Protein AF-A0A9P3KG41-F1 (afdb_monomer)

Radius of gyration: 23.64 Å; Cα contacts (8 Å, |Δi|>4): 240; chains: 1; bounding box: 51×39×70 Å

pLDDT: mean 88.74, std 16.27, range [30.47, 98.81]

Foldseek 3Di:
DDDDDPDPDDPDDPQQDDFPPADDDPDADPPDDDDPCVVCPPVCCRLPPDPVPDDPSHFNLAHLDHSVLLVLLLVLLLLLQLLLQQLQLQLVLCPDPVNVLNLSNLVSNVSSVVSNVVSVVSCVVCVNNSHDHDHDDHDHYDNDQADPQQGRQLSVLVVVLVSLVVSLVSLVVSLVVCVVSVVVVVNVCSVVPPNVVSVVVNVVSVVSNVQSVVLTDDPSSNVSSVVSNVVSVVVVD

Structure (mmCIF, N/CA/C/O backbone):
data_AF-A0A9P3KG41-F1
#
_entry.id   AF-A0A9P3KG41-F1
#
loop_
_atom_site.group_PDB
_atom_site.id
_atom_site.type_symbol
_atom_site.label_atom_id
_atom_site.label_alt_id
_atom_site.label_comp_id
_atom_site.label_asym_id
_atom_site.label_entity_id
_atom_site.label_seq_id
_atom_site.pdbx_PDB_ins_code
_atom_site.Cartn_x
_atom_site.Cartn_y
_atom_site.Cartn_z
_atom_site.occupancy
_atom_site.B_iso_or_equiv
_atom_site.auth_seq_id
_atom_site.auth_comp_id
_atom_site.auth_asym_id
_atom_site.auth_atom_id
_atom_site.pdbx_PDB_model_num
ATOM 1 N N . MET A 1 1 ? -26.340 -2.528 -23.470 1.00 41.41 1 MET A N 1
ATOM 2 C CA . MET A 1 1 ? -25.435 -2.336 -22.318 1.00 41.41 1 MET A CA 1
ATOM 3 C C . MET A 1 1 ? -26.251 -2.561 -21.058 1.00 41.41 1 MET A C 1
ATOM 5 O O . MET A 1 1 ? -27.167 -1.790 -20.812 1.00 41.41 1 MET A O 1
ATOM 9 N N . ALA A 1 2 ? -26.020 -3.662 -20.343 1.00 38.31 2 ALA A N 1
ATOM 10 C 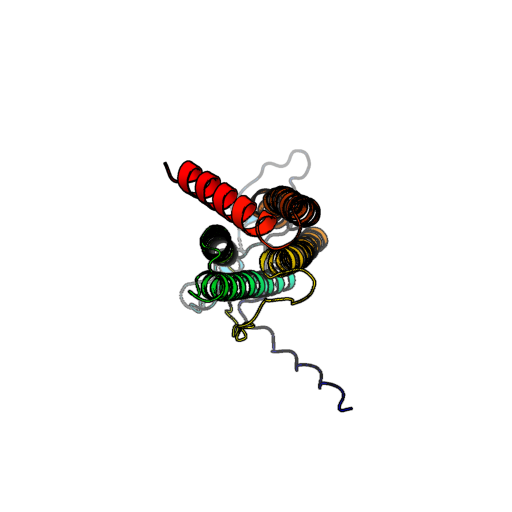CA . ALA A 1 2 ? -26.713 -3.934 -19.087 1.00 38.31 2 ALA A CA 1
ATOM 11 C C . ALA A 1 2 ? -26.097 -3.058 -17.988 1.00 38.31 2 ALA A C 1
ATOM 13 O O . ALA A 1 2 ? -24.891 -3.110 -17.762 1.00 38.31 2 ALA A O 1
ATOM 14 N N . THR A 1 3 ? -26.910 -2.230 -17.339 1.00 35.66 3 THR A N 1
ATOM 15 C CA . THR A 1 3 ? -26.512 -1.497 -16.134 1.00 35.66 3 THR A CA 1
ATOM 16 C C . THR A 1 3 ? -26.147 -2.505 -15.039 1.00 35.66 3 THR A C 1
ATOM 18 O O . THR A 1 3 ? -26.944 -3.419 -14.799 1.00 35.66 3 THR A O 1
ATOM 21 N N . PRO A 1 4 ? -24.987 -2.382 -14.368 1.00 38.44 4 PRO A N 1
ATOM 22 C CA . PRO A 1 4 ? -24.665 -3.266 -13.260 1.00 38.44 4 PRO A CA 1
ATOM 23 C C . PRO A 1 4 ? -25.722 -3.091 -12.169 1.00 38.44 4 PRO A C 1
ATOM 25 O O . PRO A 1 4 ? -26.055 -1.970 -11.784 1.00 38.44 4 PRO A O 1
ATOM 28 N N . SER A 1 5 ? -26.286 -4.208 -11.706 1.00 33.22 5 SER A N 1
ATOM 29 C CA . SER A 1 5 ? -27.208 -4.195 -10.571 1.00 33.22 5 SER A CA 1
ATOM 30 C C . SER A 1 5 ? -26.489 -3.612 -9.351 1.00 33.22 5 SER A C 1
ATOM 32 O O . SER A 1 5 ? -25.349 -4.011 -9.093 1.00 33.22 5 SER A O 1
ATOM 34 N N . PRO A 1 6 ? -27.111 -2.699 -8.586 1.00 39.47 6 PRO A N 1
ATOM 35 C CA . PRO A 1 6 ? -26.521 -2.224 -7.345 1.00 39.47 6 PRO A CA 1
ATOM 36 C C . PRO A 1 6 ? -26.293 -3.424 -6.421 1.00 39.47 6 PRO A C 1
ATOM 38 O O . PRO A 1 6 ? -27.200 -4.230 -6.193 1.00 39.47 6 PRO A O 1
ATOM 41 N N . LEU A 1 7 ? -25.058 -3.567 -5.931 1.00 38.66 7 LEU A N 1
ATOM 42 C CA . LEU A 1 7 ? -24.709 -4.564 -4.922 1.00 38.66 7 LEU A CA 1
ATOM 43 C C . LEU A 1 7 ? -25.671 -4.390 -3.742 1.00 38.66 7 LEU A C 1
ATOM 45 O O . LEU A 1 7 ? -25.713 -3.326 -3.125 1.00 38.66 7 LEU A O 1
ATOM 49 N N . LYS A 1 8 ? -26.475 -5.422 -3.459 1.00 34.38 8 LYS A N 1
ATOM 50 C CA . LYS A 1 8 ? -27.378 -5.437 -2.303 1.00 34.38 8 LYS A CA 1
ATOM 51 C C . LYS A 1 8 ? -26.554 -5.160 -1.045 1.00 34.38 8 LYS A C 1
ATOM 53 O O . LYS A 1 8 ? -25.526 -5.803 -0.833 1.00 34.38 8 LYS A O 1
ATOM 58 N N . SER A 1 9 ? -26.994 -4.210 -0.223 1.00 38.00 9 SER A N 1
ATOM 59 C CA . SER A 1 9 ? -26.374 -3.937 1.072 1.00 38.00 9 SER A CA 1
ATOM 60 C C . SER A 1 9 ? -26.444 -5.194 1.937 1.00 38.00 9 SER A C 1
ATOM 62 O O . SER A 1 9 ? -27.534 -5.712 2.188 1.00 38.00 9 SER A O 1
ATOM 64 N N . VAL A 1 10 ? -25.291 -5.690 2.377 1.00 42.22 10 VAL A N 1
ATOM 65 C CA . VAL A 1 10 ? -25.216 -6.737 3.400 1.00 42.22 10 VAL A CA 1
ATOM 66 C C . VAL A 1 10 ? -25.742 -6.131 4.710 1.00 42.22 10 VAL A C 1
ATOM 68 O O . VAL A 1 10 ? -25.349 -5.005 5.025 1.00 42.22 10 VAL A O 1
ATOM 71 N N . PRO A 1 11 ? -26.666 -6.793 5.433 1.00 43.53 11 PRO A N 1
ATOM 72 C CA . PRO A 1 11 ? -27.116 -6.304 6.732 1.00 43.53 11 PRO A CA 1
ATOM 73 C C . PRO A 1 11 ? -25.923 -6.182 7.683 1.00 43.53 11 PRO A C 1
ATOM 75 O O . PRO A 1 11 ? -25.077 -7.074 7.707 1.00 43.53 11 PRO A O 1
ATOM 78 N N . ALA A 1 12 ? -25.875 -5.083 8.440 1.00 52.84 12 ALA A N 1
ATOM 79 C CA . ALA A 1 12 ? -24.813 -4.826 9.405 1.00 52.84 12 ALA A CA 1
ATOM 80 C C . ALA A 1 12 ? -24.686 -6.011 10.367 1.00 52.84 12 ALA A C 1
ATOM 82 O O . ALA A 1 12 ? -25.677 -6.449 10.967 1.00 52.84 12 ALA A O 1
ATOM 83 N N . HIS A 1 13 ? -23.485 -6.566 10.484 1.00 57.38 1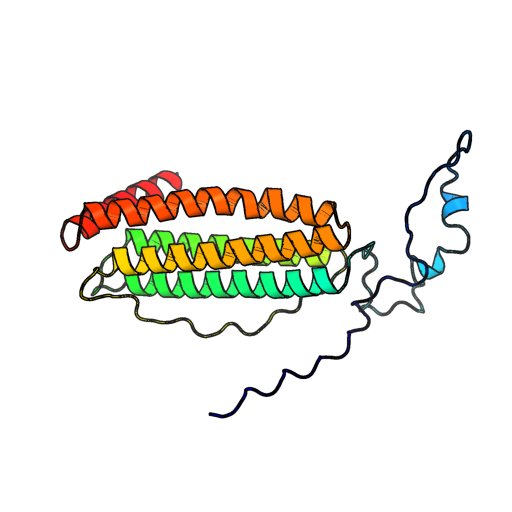3 HIS A N 1
ATOM 84 C CA . HIS A 1 13 ? -23.237 -7.622 11.448 1.00 57.38 13 HIS A CA 1
ATOM 85 C C . HIS A 1 13 ? -23.249 -7.049 12.871 1.00 57.38 13 HIS A C 1
ATOM 87 O O . HIS A 1 13 ? -22.877 -5.903 13.096 1.00 57.38 13 HIS A O 1
ATOM 93 N N . SER A 1 14 ? -23.639 -7.851 13.867 1.00 55.03 14 SER A N 1
ATOM 94 C CA . SER A 1 14 ? -23.769 -7.383 15.259 1.00 55.03 14 SER A CA 1
ATOM 95 C C . SER A 1 14 ? -22.459 -6.898 15.897 1.00 55.03 14 SER A C 1
ATOM 97 O O . SER A 1 14 ? -22.493 -6.314 16.972 1.00 55.03 14 SER A O 1
ATOM 99 N N . TRP A 1 15 ? -21.309 -7.160 15.270 1.00 60.31 15 TRP A N 1
ATOM 100 C CA . TRP A 1 15 ? -20.003 -6.667 15.709 1.00 60.31 15 TRP A CA 1
ATOM 101 C C . TRP A 1 15 ? -19.686 -5.248 15.218 1.00 60.31 15 TRP A C 1
ATOM 103 O O . TRP A 1 15 ? -18.731 -4.655 15.706 1.00 60.31 15 TRP A O 1
ATOM 113 N N . GLU A 1 16 ? -20.473 -4.698 14.287 1.00 61.25 16 GLU A N 1
ATOM 114 C CA . GLU A 1 16 ? -20.268 -3.374 13.678 1.00 61.25 16 GLU A CA 1
ATOM 115 C C . GLU A 1 16 ? -20.730 -2.212 14.580 1.00 61.25 16 GLU A C 1
ATOM 117 O O . GLU A 1 16 ? -20.467 -1.050 14.280 1.00 61.25 16 GLU A O 1
ATOM 122 N N . THR A 1 17 ? -21.428 -2.487 15.683 1.00 66.62 17 THR A N 1
ATOM 123 C CA . THR A 1 17 ? -22.005 -1.456 16.558 1.00 66.62 17 THR A CA 1
ATOM 124 C C . THR A 1 17 ? -21.212 -1.290 17.850 1.00 66.62 17 THR A C 1
ATOM 126 O O . THR A 1 17 ? -20.787 -2.276 18.451 1.00 66.62 17 THR A O 1
ATOM 129 N N . GLU A 1 18 ? -21.062 -0.043 18.304 1.00 67.88 18 GLU A N 1
ATOM 130 C CA . GLU A 1 18 ? -20.569 0.254 19.654 1.00 67.88 18 GLU A CA 1
ATOM 131 C C . GLU A 1 18 ? -21.452 -0.426 20.719 1.00 67.88 18 GLU A C 1
ATOM 133 O O . GLU A 1 18 ? -22.661 -0.589 20.504 1.00 67.88 18 GLU A O 1
ATOM 138 N N . PRO A 1 19 ? -20.880 -0.822 21.869 1.00 64.88 19 PRO A N 1
ATOM 139 C CA . PRO A 1 19 ? -21.664 -1.357 22.974 1.00 64.88 19 PRO A CA 1
ATOM 140 C C . PRO A 1 19 ? -22.687 -0.330 23.479 1.00 64.88 19 PRO A C 1
ATOM 142 O O . PRO A 1 19 ? -22.451 0.882 23.470 1.00 64.88 19 PRO A O 1
ATOM 145 N N . GLU A 1 20 ? -23.838 -0.813 23.958 1.00 60.34 20 GLU A N 1
ATOM 146 C CA . GLU A 1 20 ? -24.825 0.058 24.598 1.00 60.34 20 GLU A CA 1
ATOM 147 C C . GLU A 1 20 ? -24.180 0.822 25.767 1.00 60.34 20 GLU A C 1
ATOM 149 O O . GLU A 1 20 ? -23.459 0.254 26.580 1.00 60.34 20 GLU A O 1
ATOM 154 N N . GLY A 1 21 ? -24.435 2.128 25.878 1.00 59.66 21 GLY A N 1
ATOM 155 C CA . GLY A 1 21 ? -23.858 2.947 26.950 1.00 59.66 21 GLY A CA 1
ATOM 156 C C . GLY A 1 21 ? -22.377 3.303 26.775 1.00 59.66 21 GLY A C 1
ATOM 157 O O . GLY A 1 21 ? -21.747 3.649 27.778 1.00 59.66 21 GLY A O 1
ATOM 158 N N . ALA A 1 22 ? -21.851 3.236 25.545 1.00 67.38 22 ALA A N 1
ATOM 159 C CA . ALA A 1 22 ? -20.515 3.702 25.179 1.00 67.38 22 ALA A CA 1
ATOM 160 C C . ALA A 1 22 ? -20.175 5.064 25.813 1.00 67.38 22 ALA A C 1
ATOM 162 O O . ALA A 1 22 ? -21.011 5.966 25.918 1.00 67.38 22 ALA A O 1
ATOM 163 N N . LEU A 1 23 ? -18.935 5.189 26.285 1.00 72.88 23 LEU A N 1
ATOM 164 C CA . LEU A 1 23 ? -18.453 6.413 26.912 1.00 72.88 23 LEU A CA 1
ATOM 165 C C . LEU A 1 23 ? -18.160 7.462 25.838 1.00 72.88 23 LEU A C 1
ATOM 167 O O . LEU A 1 23 ? -17.282 7.272 24.998 1.00 72.88 23 LEU A O 1
ATOM 171 N N . GLU A 1 24 ? -18.839 8.601 25.928 1.00 69.00 24 GLU A N 1
ATOM 172 C CA . GLU A 1 24 ? -18.568 9.776 25.104 1.00 69.00 24 GLU A CA 1
ATOM 173 C C . GLU A 1 24 ? -18.229 10.965 26.003 1.00 69.00 24 GLU A C 1
ATOM 175 O O . GLU A 1 24 ? -18.974 11.275 26.931 1.00 69.00 24 GLU A O 1
ATOM 180 N N . GLY A 1 25 ? -17.086 11.607 25.734 1.00 69.94 25 GLY A N 1
ATOM 181 C CA . GLY A 1 25 ? -16.757 12.942 26.244 1.00 69.94 25 GLY A CA 1
ATOM 182 C C . GLY A 1 25 ? -16.927 13.130 27.753 1.00 69.94 25 GLY A C 1
ATOM 183 O O . GLY A 1 25 ? -17.683 14.002 28.169 1.00 69.94 25 GLY A O 1
ATOM 184 N N . ILE A 1 26 ? -16.233 12.341 28.584 1.00 77.31 26 ILE A N 1
ATOM 185 C CA . ILE A 1 26 ? -16.181 12.620 30.028 1.00 77.31 26 ILE A CA 1
ATOM 186 C C . ILE A 1 26 ? -15.426 13.940 30.226 1.00 77.31 26 ILE A C 1
ATOM 188 O O . ILE A 1 26 ? -14.205 13.985 30.089 1.00 77.31 26 ILE A O 1
ATOM 192 N N . VAL A 1 27 ? -16.163 15.001 30.548 1.00 78.56 27 VAL A N 1
ATOM 193 C CA . VAL A 1 27 ? -15.623 16.326 30.865 1.00 78.56 27 VAL A CA 1
ATOM 194 C C . VAL A 1 27 ? -15.720 16.546 32.370 1.00 78.56 27 VAL A C 1
ATOM 196 O O . VAL A 1 27 ? -16.730 16.212 32.990 1.00 78.56 27 VAL A O 1
ATOM 199 N N . LEU A 1 28 ? -14.656 17.086 32.961 1.00 81.94 28 LEU A N 1
ATOM 200 C CA . LEU A 1 28 ? -14.674 17.553 34.342 1.00 81.94 28 LEU A CA 1
ATOM 201 C C . LEU A 1 28 ? -15.212 18.979 34.374 1.00 81.94 28 LEU A C 1
ATOM 203 O O . LEU A 1 28 ? -14.707 19.839 33.658 1.00 81.94 28 LEU A O 1
ATOM 207 N N . GLU A 1 29 ? -16.237 19.208 35.189 1.00 81.44 29 GLU A N 1
ATOM 208 C CA . GLU A 1 29 ? -16.701 20.558 35.507 1.00 81.44 29 GLU A CA 1
ATOM 209 C C . GLU A 1 29 ? -15.667 21.279 36.386 1.00 81.44 29 GLU A C 1
ATOM 211 O O . GLU A 1 29 ? -14.865 20.633 37.071 1.00 81.44 29 GLU A O 1
ATOM 216 N N . ASP A 1 30 ? -15.689 22.613 36.372 1.00 77.44 30 ASP A N 1
ATOM 217 C CA . ASP A 1 30 ? -14.794 23.430 37.194 1.00 77.44 30 ASP A CA 1
ATOM 218 C C . ASP A 1 30 ? -14.909 23.032 38.680 1.00 77.44 30 ASP A C 1
ATOM 220 O O . ASP A 1 30 ? -16.002 22.802 39.199 1.00 77.44 30 ASP A O 1
ATOM 224 N N . ASP A 1 31 ? -13.760 22.902 39.350 1.00 85.19 31 ASP A N 1
ATOM 225 C CA . ASP A 1 31 ? -13.606 22.451 40.745 1.00 85.19 31 ASP A CA 1
ATOM 226 C C . ASP A 1 31 ? -14.053 21.001 41.060 1.00 85.19 31 ASP A C 1
ATOM 228 O O . ASP A 1 31 ? -13.962 20.556 42.211 1.00 85.19 31 ASP A O 1
ATOM 232 N N . ALA A 1 32 ? -14.481 20.211 40.067 1.00 85.81 32 ALA A N 1
ATOM 233 C CA . ALA A 1 32 ? -14.839 18.808 40.268 1.00 85.81 32 ALA A CA 1
ATOM 234 C C . ALA A 1 32 ? -13.604 17.884 40.335 1.00 85.81 32 ALA A C 1
ATOM 236 O O . ALA A 1 32 ? -12.682 17.964 39.524 1.00 85.81 32 ALA A O 1
ATOM 237 N N . ILE A 1 33 ? -13.614 16.925 41.269 1.00 87.12 33 ILE A N 1
ATOM 238 C CA . ILE A 1 33 ? -12.615 15.845 41.338 1.00 87.12 33 ILE A CA 1
ATOM 239 C C . ILE A 1 33 ? -13.140 14.630 40.567 1.00 87.12 33 ILE A C 1
ATOM 241 O O . ILE A 1 33 ? -14.257 14.166 40.813 1.00 87.12 33 ILE A O 1
ATOM 245 N N . PHE A 1 34 ? -12.324 14.080 39.664 1.00 89.81 34 PHE A N 1
ATOM 246 C CA . PHE A 1 34 ? -12.667 12.860 38.936 1.00 89.81 34 PHE A CA 1
ATOM 247 C C . PHE A 1 34 ? -12.719 11.648 39.875 1.00 89.81 34 PHE A C 1
ATOM 249 O O . PHE A 1 34 ? -11.690 11.201 40.381 1.00 89.81 34 PHE A O 1
ATOM 256 N N . ASP A 1 35 ? -13.912 11.085 40.069 1.00 88.88 35 ASP A N 1
ATOM 257 C CA . ASP A 1 35 ? -14.097 9.788 40.723 1.00 88.88 35 ASP A CA 1
ATOM 258 C C . ASP A 1 35 ? -14.285 8.700 39.646 1.00 88.88 35 ASP A C 1
ATOM 260 O O . ASP A 1 35 ? -15.363 8.613 39.040 1.00 88.88 35 ASP A O 1
ATOM 264 N N . PRO A 1 36 ? -13.266 7.854 39.402 1.00 87.75 36 PRO A N 1
ATOM 265 C CA . PRO A 1 36 ? -13.301 6.870 38.326 1.00 87.75 36 PRO A CA 1
ATOM 266 C C . PRO A 1 36 ? -14.366 5.793 38.550 1.00 87.75 36 PRO A C 1
ATOM 268 O O . PRO A 1 36 ? -14.960 5.312 37.587 1.00 87.75 36 PRO A O 1
ATOM 271 N N . VAL A 1 37 ? -14.650 5.424 39.803 1.00 87.75 37 VAL A N 1
ATOM 272 C CA . VAL A 1 37 ? -15.650 4.394 40.115 1.00 87.75 37 VAL A CA 1
ATOM 273 C C . VAL A 1 37 ? -17.042 4.964 39.911 1.00 87.75 37 VAL A C 1
ATOM 275 O O . VAL A 1 37 ? -17.888 4.319 39.293 1.00 87.75 37 VAL A O 1
ATOM 278 N N . LYS A 1 38 ? -17.289 6.192 40.375 1.00 86.31 38 LYS A N 1
ATOM 279 C CA . LYS A 1 38 ? -18.571 6.873 40.169 1.00 86.31 38 LYS A CA 1
ATOM 280 C C . LYS A 1 38 ? -18.855 7.127 38.687 1.00 86.31 38 LYS A C 1
ATOM 282 O O . LYS A 1 38 ? -20.006 6.986 38.284 1.00 86.31 38 LYS A O 1
ATOM 287 N N . ALA A 1 39 ? -17.832 7.425 37.881 1.00 83.19 39 ALA A N 1
ATOM 288 C CA . ALA A 1 39 ? -17.974 7.663 36.442 1.00 83.19 39 ALA A CA 1
ATOM 289 C C . ALA A 1 39 ? -18.546 6.453 35.674 1.00 83.19 39 ALA A C 1
ATOM 291 O O . ALA A 1 39 ? -19.275 6.625 34.693 1.00 83.19 39 ALA A O 1
ATOM 292 N N . VAL A 1 40 ? -18.258 5.233 36.143 1.00 85.12 40 VAL A N 1
ATOM 293 C CA . VAL A 1 40 ? -18.686 3.979 35.494 1.00 85.12 40 VAL A CA 1
ATOM 294 C C . VAL A 1 40 ? -19.738 3.197 36.287 1.00 85.12 40 VAL A C 1
ATOM 296 O O . VAL A 1 40 ? -20.280 2.204 35.792 1.00 85.12 40 VAL A O 1
ATOM 299 N N . LYS A 1 41 ? -20.069 3.626 37.513 1.00 85.62 41 LYS A N 1
ATOM 300 C CA . LYS A 1 41 ? -21.034 2.943 38.385 1.00 85.62 41 LYS A CA 1
ATOM 301 C C . LYS A 1 41 ? -22.398 2.828 37.698 1.00 85.62 41 LYS A C 1
ATOM 303 O O . LYS A 1 41 ? -22.958 3.814 37.233 1.00 85.62 41 LYS A O 1
ATOM 308 N N . GLY A 1 42 ? -22.935 1.609 37.632 1.00 82.50 42 GLY A N 1
ATOM 309 C CA . GLY A 1 42 ? -24.204 1.314 36.952 1.00 82.50 42 GLY A CA 1
ATOM 310 C C . GLY A 1 42 ? -24.119 1.222 35.421 1.00 82.50 42 GLY A C 1
ATOM 311 O O . GLY A 1 42 ? -25.119 0.900 34.787 1.00 82.50 42 GLY A O 1
ATOM 312 N N . LYS A 1 43 ? -22.943 1.464 34.821 1.00 83.00 43 LYS A N 1
ATOM 313 C CA . LYS A 1 43 ? -22.682 1.282 33.381 1.00 83.00 43 LYS A CA 1
ATOM 314 C C . LYS A 1 43 ? -21.791 0.075 33.077 1.00 83.00 43 LYS A C 1
ATOM 316 O O . LYS A 1 43 ? -21.720 -0.329 31.923 1.00 83.00 43 LYS A O 1
ATOM 321 N N . VAL A 1 44 ? -21.140 -0.509 34.090 1.00 84.38 44 VAL A N 1
ATOM 322 C CA . VAL A 1 44 ? -20.168 -1.608 33.930 1.00 84.38 44 VAL A CA 1
ATOM 323 C C . VAL A 1 44 ? -20.717 -2.755 33.085 1.00 84.38 44 VAL A C 1
ATOM 325 O O . VAL A 1 44 ? -20.064 -3.133 32.129 1.00 84.38 44 VAL A O 1
ATOM 328 N N . GLU A 1 45 ? -21.922 -3.255 33.366 1.00 81.38 45 GLU A N 1
ATOM 329 C CA . GLU A 1 45 ? -22.508 -4.385 32.620 1.00 81.38 45 GLU A CA 1
ATOM 330 C C . GLU A 1 45 ? -22.807 -4.061 31.150 1.00 81.38 45 GLU A C 1
ATOM 332 O O . GLU A 1 45 ? -22.851 -4.960 30.315 1.00 81.38 45 GLU A O 1
ATOM 337 N N . LYS A 1 46 ? -23.004 -2.777 30.827 1.00 78.50 46 LYS A N 1
ATOM 338 C CA . LYS A 1 46 ? -23.235 -2.318 29.454 1.00 78.50 46 LYS A CA 1
ATOM 339 C C . LYS A 1 46 ? -21.922 -2.123 28.689 1.00 78.50 46 LYS A C 1
ATOM 341 O O . LYS A 1 46 ? -21.831 -2.474 27.520 1.00 78.50 46 LYS A O 1
ATOM 346 N N . LEU A 1 47 ? -20.896 -1.617 29.378 1.00 79.81 47 LEU A N 1
ATOM 347 C CA . LEU A 1 47 ? -19.548 -1.409 28.837 1.00 79.81 47 LEU A CA 1
ATOM 348 C C . LEU A 1 47 ? -18.757 -2.717 28.708 1.00 79.81 47 LEU A C 1
ATOM 350 O O . LEU A 1 47 ? -17.971 -2.885 27.782 1.00 79.81 47 LEU A O 1
ATOM 354 N N . VAL A 1 48 ? -18.958 -3.636 29.649 1.00 84.25 48 VAL A N 1
ATOM 355 C CA . VAL A 1 48 ? -18.293 -4.934 29.734 1.00 84.25 48 VAL A CA 1
ATOM 356 C C . VAL A 1 48 ? -19.372 -5.990 29.991 1.00 84.25 48 VAL A C 1
ATOM 358 O O . VAL A 1 48 ? -19.724 -6.244 31.147 1.00 84.25 48 VAL A O 1
ATOM 361 N N . PRO A 1 49 ? -19.929 -6.594 28.924 1.00 74.12 49 PRO A N 1
ATOM 362 C CA . PRO A 1 49 ? -20.952 -7.625 29.053 1.00 74.12 49 PRO A CA 1
ATOM 363 C C . PRO A 1 49 ? -20.490 -8.792 29.935 1.00 74.12 49 PRO A C 1
ATOM 365 O O . PRO A 1 49 ? -19.340 -9.229 29.850 1.00 74.12 49 PRO A O 1
ATOM 368 N N . SER A 1 50 ? -21.394 -9.321 30.767 1.00 72.56 50 SER A N 1
ATOM 369 C CA . SER A 1 50 ? -21.107 -10.465 31.641 1.00 72.56 50 SER A CA 1
ATOM 370 C C . SER A 1 50 ? -20.834 -11.745 30.841 1.00 72.56 50 SER A C 1
ATOM 372 O O . SER A 1 50 ? -21.297 -11.900 29.710 1.00 72.56 50 SER A O 1
ATOM 374 N N . ALA A 1 51 ? -20.118 -12.700 31.444 1.00 69.56 51 ALA A N 1
ATOM 375 C CA . ALA A 1 51 ? -19.753 -13.964 30.794 1.00 69.56 51 ALA A CA 1
ATOM 376 C C . ALA A 1 51 ? -20.964 -14.771 30.279 1.00 69.56 51 ALA A C 1
ATOM 378 O O . ALA A 1 51 ? -20.852 -15.464 29.274 1.00 69.56 51 ALA A O 1
ATOM 379 N N . GLU A 1 52 ? -22.123 -14.657 30.933 1.00 66.81 52 GLU A N 1
ATOM 380 C CA . GLU A 1 52 ? -23.357 -15.363 30.559 1.00 66.81 52 GLU A CA 1
ATOM 381 C C . GLU A 1 52 ? -24.080 -14.719 29.360 1.00 66.81 52 GLU A C 1
ATOM 383 O O . GLU A 1 52 ? -24.798 -15.403 28.632 1.00 66.81 52 GLU A O 1
ATOM 388 N N . GLY A 1 53 ? -23.877 -13.416 29.125 1.00 63.03 53 GLY A N 1
ATOM 389 C CA . GLY A 1 53 ? -24.439 -12.671 27.989 1.00 63.03 53 GLY A CA 1
ATOM 390 C C . GLY A 1 53 ? -23.445 -12.412 26.849 1.00 63.03 53 GLY A C 1
ATOM 391 O O . GLY A 1 53 ? -23.841 -11.962 25.770 1.00 63.03 53 GLY A O 1
ATOM 392 N N . HIS A 1 54 ? -22.157 -12.684 27.067 1.00 65.62 54 HIS A N 1
ATOM 393 C CA . HIS A 1 54 ? -21.102 -12.436 26.095 1.00 65.62 54 HIS A CA 1
ATOM 394 C C . HIS A 1 54 ? -21.082 -13.514 25.008 1.00 65.62 54 HIS A C 1
ATOM 396 O O . HIS A 1 54 ? -20.768 -14.680 25.246 1.00 65.62 54 HIS A O 1
ATOM 402 N N . LYS A 1 55 ? -21.363 -13.107 23.769 1.00 67.00 55 LYS A N 1
ATOM 403 C CA . LYS A 1 55 ? -21.068 -13.933 22.598 1.00 67.00 55 LYS A CA 1
ATOM 404 C C . LYS A 1 55 ? -19.594 -13.735 22.233 1.00 67.00 55 LYS A C 1
ATOM 406 O O . LYS A 1 55 ? -19.189 -12.579 22.129 1.00 67.00 55 LYS A O 1
ATOM 411 N N . PRO A 1 56 ? -18.830 -14.799 21.913 1.00 68.12 56 PRO A N 1
ATOM 412 C CA . PRO A 1 56 ? -17.444 -14.682 21.435 1.00 68.12 56 PRO A CA 1
ATOM 413 C C . PRO A 1 56 ? -17.260 -13.766 20.212 1.00 68.12 56 PRO A C 1
ATOM 415 O O . PRO A 1 56 ? -16.144 -13.410 19.857 1.00 68.12 56 PRO A O 1
ATOM 418 N N . THR A 1 57 ? -18.357 -13.403 19.545 1.00 66.75 57 THR A N 1
ATOM 419 C CA . THR A 1 57 ? -18.415 -12.495 18.399 1.00 66.75 57 THR A CA 1
ATOM 420 C C . THR A 1 57 ? -18.502 -11.011 18.774 1.00 66.75 57 THR A C 1
ATOM 422 O O . THR A 1 57 ? -18.584 -10.185 17.873 1.00 66.75 57 THR A O 1
ATOM 425 N N . HIS A 1 58 ? -18.560 -10.642 20.059 1.00 75.00 58 HIS A N 1
ATOM 426 C CA . HIS A 1 58 ? -18.575 -9.241 20.498 1.00 75.00 58 HIS A CA 1
ATOM 427 C C . HIS A 1 58 ? -17.177 -8.814 20.952 1.00 75.00 58 HIS A C 1
ATOM 429 O O . HIS A 1 58 ? -16.647 -9.331 21.930 1.00 75.00 58 HIS A O 1
ATOM 435 N N . CYS A 1 59 ? -16.571 -7.854 20.261 1.00 82.00 59 CYS A N 1
ATOM 436 C CA . CYS A 1 59 ? -15.258 -7.338 20.632 1.00 82.00 59 CYS A CA 1
ATOM 437 C C . CYS A 1 59 ? -15.353 -6.438 21.873 1.00 82.00 59 CYS A C 1
ATOM 439 O O . CYS A 1 59 ? -16.129 -5.490 21.902 1.00 82.00 59 CYS A O 1
ATOM 441 N N . LEU A 1 60 ? -14.527 -6.707 22.887 1.00 86.69 60 LEU A N 1
ATOM 442 C CA . LEU A 1 60 ? -14.528 -5.954 24.151 1.00 86.69 60 LEU A CA 1
ATOM 443 C C . LEU A 1 60 ? -13.697 -4.662 24.101 1.00 86.69 60 LEU A C 1
ATOM 445 O O . LEU A 1 60 ? -13.873 -3.785 24.936 1.00 86.69 60 LEU A O 1
ATOM 449 N N . ALA A 1 61 ? -12.769 -4.558 23.146 1.00 89.94 61 ALA A N 1
ATOM 450 C CA . ALA A 1 61 ? -11.865 -3.414 23.016 1.00 89.94 61 ALA A CA 1
ATOM 451 C C . ALA A 1 61 ? -12.458 -2.251 22.202 1.00 89.94 61 ALA A C 1
ATOM 453 O O . ALA A 1 61 ? -11.824 -1.201 22.098 1.00 89.94 61 ALA A O 1
ATOM 454 N N . ARG A 1 62 ? -13.634 -2.446 21.587 1.00 90.31 62 ARG A N 1
ATOM 455 C CA . ARG A 1 62 ? -14.248 -1.452 20.707 1.00 90.31 62 ARG A CA 1
ATOM 456 C C . ARG A 1 62 ? -14.636 -0.217 21.515 1.00 90.31 62 ARG A C 1
ATOM 458 O O . ARG A 1 62 ? -15.411 -0.313 22.462 1.00 90.31 62 ARG A O 1
ATOM 465 N N . LEU A 1 63 ? -14.065 0.921 21.137 1.00 88.56 63 LEU A N 1
ATOM 466 C CA . LEU A 1 63 ? -14.355 2.221 21.725 1.00 88.56 63 LEU A CA 1
ATOM 467 C C . LEU A 1 63 ? -14.237 3.290 20.643 1.00 88.56 63 LEU A C 1
ATOM 469 O O . LEU A 1 63 ? -13.147 3.496 20.094 1.00 88.56 63 LEU A O 1
ATOM 473 N N . ARG A 1 64 ? -15.350 3.979 20.372 1.00 88.69 64 ARG A N 1
ATOM 474 C CA . ARG A 1 64 ? -15.431 5.084 19.397 1.00 88.69 64 ARG A CA 1
ATOM 475 C C . ARG A 1 64 ? -14.808 4.707 18.048 1.00 88.69 64 ARG A C 1
ATOM 477 O O . ARG A 1 64 ? -14.114 5.503 17.426 1.00 88.69 64 ARG A O 1
ATOM 484 N N . PHE A 1 65 ? -15.015 3.468 17.616 1.00 91.50 65 PHE A N 1
ATOM 485 C CA . PHE A 1 65 ? -14.523 2.946 16.352 1.00 91.50 65 PHE A CA 1
ATOM 486 C C . PHE A 1 65 ? -15.710 2.801 15.406 1.00 91.50 65 PHE A C 1
ATOM 488 O O . PHE A 1 65 ? -16.511 1.873 15.500 1.00 91.50 65 PHE A O 1
ATOM 495 N N . HIS A 1 66 ? -15.877 3.774 14.516 1.00 92.31 66 HIS A N 1
ATOM 496 C CA . HIS A 1 66 ? -17.098 3.896 13.730 1.00 92.31 66 HIS A CA 1
ATOM 497 C C . HIS A 1 66 ? -17.226 2.776 12.667 1.00 92.31 66 HIS A C 1
ATOM 499 O O . HIS A 1 66 ? -16.272 2.504 11.938 1.00 92.31 66 HIS A O 1
ATOM 505 N N . PRO A 1 67 ? -18.403 2.146 12.476 1.00 91.75 67 PRO A N 1
ATOM 506 C CA . PRO A 1 67 ? -18.567 1.068 11.490 1.00 91.75 67 PRO A CA 1
ATOM 507 C C . PRO A 1 67 ? -18.174 1.447 10.054 1.00 91.75 67 PRO A C 1
ATOM 509 O O . PRO A 1 67 ? -17.668 0.621 9.294 1.00 91.75 67 PRO A O 1
ATOM 512 N N . ASN A 1 68 ? -18.360 2.712 9.660 1.00 92.75 68 ASN A N 1
ATOM 513 C CA . ASN A 1 68 ? -17.909 3.176 8.345 1.00 92.75 68 ASN A CA 1
ATOM 514 C C . ASN A 1 68 ? -16.376 3.186 8.211 1.00 92.75 68 ASN A C 1
ATOM 516 O O . ASN A 1 68 ? -15.876 2.820 7.148 1.00 92.75 68 ASN A O 1
ATOM 520 N N . THR A 1 69 ? -15.628 3.581 9.249 1.00 94.44 69 THR A N 1
ATOM 521 C CA . THR A 1 69 ? -14.155 3.591 9.190 1.00 94.44 69 THR A CA 1
ATOM 522 C C . THR A 1 69 ? -13.612 2.168 9.213 1.00 94.44 69 THR A C 1
ATOM 524 O O . THR A 1 69 ? -12.749 1.831 8.409 1.00 94.44 69 THR A O 1
ATOM 527 N N . GLU A 1 70 ? -14.210 1.281 10.010 1.00 96.06 70 GLU A N 1
ATOM 528 C CA . GLU A 1 70 ? -13.922 -0.156 9.994 1.00 96.06 70 GLU A CA 1
ATOM 529 C C . GLU A 1 70 ? -14.155 -0.797 8.617 1.00 96.06 70 GLU A C 1
ATOM 531 O O . GLU A 1 70 ? -13.315 -1.543 8.102 1.00 96.06 70 GLU A O 1
ATOM 536 N N . LYS A 1 71 ? -15.288 -0.491 7.977 1.00 95.56 71 LYS A N 1
ATOM 537 C CA . LYS A 1 71 ? -15.584 -0.961 6.620 1.00 95.56 71 LYS A CA 1
ATOM 538 C C . LYS A 1 71 ? -14.551 -0.459 5.613 1.00 95.56 71 LYS A C 1
ATOM 540 O O . LYS A 1 71 ? -14.161 -1.204 4.712 1.00 95.56 71 LYS A O 1
ATOM 545 N N . GLN A 1 72 ? -14.122 0.796 5.729 1.00 97.12 72 GLN A N 1
ATOM 546 C CA . GLN A 1 72 ? -13.118 1.364 4.833 1.00 97.12 72 GLN A CA 1
ATOM 547 C C . GLN A 1 72 ? -11.721 0.791 5.081 1.00 97.12 72 GLN A C 1
ATOM 549 O O . GLN A 1 72 ? -11.038 0.489 4.107 1.00 97.12 72 GLN A O 1
ATOM 554 N N . LEU A 1 73 ? -11.340 0.520 6.331 1.00 98.31 73 LEU A N 1
ATOM 555 C CA . LEU A 1 73 ? -10.120 -0.222 6.662 1.00 98.31 73 LEU A CA 1
ATOM 556 C C . LEU A 1 73 ? -10.127 -1.613 6.021 1.00 98.31 73 LEU A C 1
ATOM 558 O O . LEU A 1 73 ? -9.167 -1.990 5.357 1.00 98.31 73 LEU A O 1
ATOM 562 N N . ASN A 1 74 ? -11.240 -2.345 6.116 1.00 98.12 74 ASN A N 1
ATOM 563 C CA . ASN A 1 74 ? -11.401 -3.633 5.437 1.00 98.12 74 ASN A CA 1
ATOM 564 C C . ASN A 1 74 ? -11.296 -3.529 3.906 1.00 98.12 74 ASN A C 1
ATOM 566 O O . ASN A 1 74 ? -10.731 -4.407 3.252 1.00 98.12 74 ASN A O 1
ATOM 570 N N . ASN A 1 75 ? -11.807 -2.448 3.310 1.00 97.75 75 ASN A N 1
ATOM 571 C CA . ASN A 1 75 ? -11.600 -2.189 1.886 1.00 97.75 75 ASN A CA 1
ATOM 572 C C . ASN A 1 75 ? -10.127 -1.906 1.570 1.00 97.75 75 ASN A C 1
ATOM 574 O O . ASN A 1 75 ? -9.632 -2.418 0.570 1.00 97.75 75 ASN A O 1
ATOM 578 N N . MET A 1 76 ? -9.439 -1.132 2.411 1.00 98.44 76 MET A N 1
ATOM 579 C CA . MET A 1 76 ? -8.031 -0.784 2.225 1.00 98.44 76 MET A CA 1
ATOM 580 C C . MET A 1 76 ? -7.116 -2.007 2.358 1.00 98.44 76 MET A C 1
ATOM 582 O O . MET A 1 76 ? -6.231 -2.190 1.531 1.00 98.44 76 MET A O 1
ATOM 586 N N . ILE A 1 77 ? -7.402 -2.918 3.296 1.00 98.75 77 ILE A N 1
ATOM 587 C CA . ILE A 1 77 ? -6.722 -4.223 3.407 1.00 98.75 77 ILE A CA 1
ATOM 588 C C . ILE A 1 77 ? -6.801 -4.989 2.079 1.00 98.75 77 ILE A C 1
ATOM 590 O O . ILE A 1 77 ? -5.813 -5.566 1.630 1.00 98.75 77 ILE A O 1
ATOM 594 N N . ASN A 1 78 ? -7.966 -4.986 1.423 1.00 98.50 78 ASN A N 1
ATOM 595 C CA . ASN A 1 78 ? -8.118 -5.628 0.118 1.00 98.50 78 ASN A CA 1
ATOM 596 C C . ASN A 1 78 ? -7.359 -4.897 -1.004 1.00 98.50 78 ASN A C 1
ATOM 598 O O . ASN A 1 78 ? -6.851 -5.560 -1.904 1.00 98.50 78 ASN A O 1
ATOM 602 N N . VAL A 1 79 ? -7.285 -3.561 -0.967 1.00 98.50 79 VAL A N 1
ATOM 603 C CA . VAL A 1 79 ? -6.483 -2.773 -1.922 1.00 98.50 79 VAL A CA 1
ATOM 604 C C . VAL A 1 79 ? -5.010 -3.161 -1.812 1.00 98.50 79 VAL A C 1
ATOM 606 O O . VAL A 1 79 ? -4.427 -3.567 -2.811 1.00 98.50 79 VAL A O 1
ATOM 609 N N . GLU A 1 80 ? -4.450 -3.153 -0.605 1.00 98.62 80 GLU A N 1
ATOM 610 C CA . GLU A 1 80 ? -3.046 -3.500 -0.345 1.00 98.62 80 GLU A CA 1
ATOM 611 C C . GLU A 1 80 ? -2.722 -4.955 -0.732 1.00 98.62 80 GLU A C 1
ATOM 613 O O . GLU A 1 80 ? -1.704 -5.239 -1.366 1.00 98.62 80 GLU A O 1
ATOM 618 N N . TYR A 1 81 ? -3.627 -5.904 -0.456 1.00 98.81 81 TYR A N 1
ATOM 619 C CA . TYR A 1 81 ? -3.473 -7.281 -0.937 1.00 98.81 81 TYR A CA 1
ATOM 620 C C . TYR A 1 81 ? -3.520 -7.392 -2.471 1.00 98.81 81 TYR A C 1
ATOM 622 O O . TYR A 1 81 ? -2.759 -8.171 -3.050 1.00 98.81 81 TYR A O 1
ATOM 630 N N . ALA A 1 82 ? -4.387 -6.630 -3.145 1.00 98.62 82 ALA A N 1
ATOM 631 C CA . ALA A 1 82 ? -4.467 -6.619 -4.605 1.00 98.62 82 ALA A CA 1
ATOM 632 C C . ALA A 1 82 ? -3.234 -5.967 -5.250 1.00 98.62 82 ALA A C 1
ATOM 634 O O . ALA A 1 82 ? -2.722 -6.485 -6.247 1.00 98.62 82 ALA A O 1
ATOM 635 N N . MET A 1 83 ? -2.717 -4.891 -4.653 1.00 98.56 83 MET A N 1
ATOM 636 C CA . MET A 1 83 ? -1.451 -4.259 -5.032 1.00 98.56 83 MET A CA 1
ATOM 637 C C . MET A 1 83 ? -0.297 -5.251 -4.882 1.00 98.56 83 MET A C 1
ATOM 639 O O . MET A 1 83 ? 0.447 -5.485 -5.834 1.00 98.56 83 MET A O 1
ATOM 643 N N . SER A 1 84 ? -0.220 -5.939 -3.739 1.00 98.81 84 SER A N 1
ATOM 644 C CA . SER A 1 84 ? 0.779 -6.981 -3.489 1.00 98.81 84 SER A CA 1
ATOM 645 C C . SER A 1 84 ? 0.760 -8.088 -4.538 1.00 98.81 84 SER A C 1
ATOM 647 O O . SER A 1 84 ? 1.815 -8.469 -5.059 1.00 98.81 84 SER A O 1
ATOM 649 N N . TYR A 1 85 ? -0.427 -8.587 -4.883 1.00 98.75 85 TYR A N 1
ATOM 650 C CA . TYR A 1 85 ? -0.576 -9.656 -5.865 1.00 98.75 85 TYR A CA 1
ATOM 651 C C . TYR A 1 85 ? -0.231 -9.189 -7.286 1.00 98.75 85 TYR A C 1
ATOM 653 O O . TYR A 1 85 ? 0.419 -9.915 -8.039 1.00 98.75 85 TYR A O 1
ATOM 661 N N . THR A 1 86 ? -0.572 -7.944 -7.623 1.00 98.75 86 THR A N 1
ATOM 662 C CA . THR A 1 86 ? -0.211 -7.323 -8.904 1.00 98.75 86 THR A CA 1
ATOM 663 C C . THR A 1 86 ? 1.298 -7.137 -9.027 1.00 98.75 86 THR A C 1
ATOM 665 O O . THR A 1 86 ? 1.879 -7.563 -10.022 1.00 98.75 86 THR A O 1
ATOM 668 N N . PHE A 1 87 ? 1.970 -6.612 -7.999 1.00 98.81 87 PHE A N 1
ATOM 669 C CA . PHE A 1 87 ? 3.430 -6.499 -7.999 1.00 98.81 87 PHE A CA 1
ATOM 670 C C . PHE A 1 87 ? 4.126 -7.860 -8.062 1.00 98.81 87 PHE A C 1
ATOM 672 O O . PHE A 1 87 ? 5.157 -7.995 -8.718 1.00 98.81 87 PHE A O 1
ATOM 679 N N . HIS A 1 88 ? 3.546 -8.897 -7.455 1.00 98.75 88 HIS A N 1
ATOM 680 C CA . HIS A 1 88 ? 4.060 -10.257 -7.603 1.00 98.75 88 HIS A CA 1
ATOM 681 C C . HIS A 1 88 ? 3.981 -10.741 -9.062 1.00 98.75 88 HIS A C 1
ATOM 683 O O . HIS A 1 88 ? 4.919 -11.361 -9.564 1.00 98.75 88 HIS A O 1
ATOM 689 N N . SER A 1 89 ? 2.887 -10.436 -9.766 1.00 98.69 89 SER A N 1
ATOM 690 C CA . SER A 1 89 ? 2.755 -10.740 -11.197 1.00 98.69 89 SER A CA 1
ATOM 691 C C . SER A 1 89 ? 3.769 -9.969 -12.043 1.00 98.69 89 SER A C 1
ATOM 693 O O . SER A 1 89 ? 4.479 -10.570 -12.850 1.00 98.69 89 SER A O 1
ATOM 695 N N . MET A 1 90 ? 3.923 -8.664 -11.791 1.00 98.75 90 MET A N 1
ATOM 696 C CA . MET A 1 90 ? 4.935 -7.835 -12.454 1.00 98.75 90 MET A CA 1
ATOM 697 C C . MET A 1 90 ? 6.339 -8.411 -12.253 1.00 98.75 90 MET A C 1
ATOM 699 O O . MET A 1 90 ? 7.072 -8.584 -13.222 1.00 98.75 90 MET A O 1
ATOM 703 N N . SER A 1 91 ? 6.698 -8.796 -11.025 1.00 98.62 91 SER A N 1
ATOM 704 C CA . SER A 1 91 ? 7.990 -9.429 -10.735 1.00 98.62 91 SER A CA 1
ATOM 705 C C . SER A 1 91 ? 8.244 -10.660 -11.614 1.00 98.62 91 SER A C 1
ATOM 707 O O . SER A 1 91 ? 9.298 -10.765 -12.241 1.00 98.62 91 SER A O 1
ATOM 709 N N . ASN A 1 92 ? 7.249 -11.545 -11.738 1.00 98.38 92 ASN A N 1
ATOM 710 C CA . ASN A 1 92 ? 7.353 -12.739 -12.577 1.00 98.38 92 ASN A CA 1
ATOM 711 C C . ASN A 1 92 ? 7.456 -12.414 -14.072 1.00 98.38 92 ASN A C 1
ATOM 713 O O . ASN A 1 92 ? 8.157 -13.126 -14.785 1.00 98.38 92 ASN A O 1
ATOM 717 N N . TYR A 1 93 ? 6.793 -11.360 -14.556 1.00 98.69 93 TYR A N 1
ATOM 718 C CA . TYR A 1 93 ? 6.934 -10.902 -15.940 1.00 98.69 93 TYR A CA 1
ATOM 719 C C . TYR A 1 93 ? 8.372 -10.469 -16.250 1.00 98.69 93 TYR A C 1
ATOM 721 O O . TYR A 1 93 ? 8.970 -10.966 -17.203 1.00 98.69 93 TYR A O 1
ATOM 729 N N . TYR A 1 94 ? 8.957 -9.603 -15.417 1.00 98.44 94 TYR A N 1
ATOM 730 C CA . TYR A 1 94 ? 10.315 -9.087 -15.638 1.00 98.44 94 TYR A CA 1
ATOM 731 C C . TYR A 1 94 ? 11.412 -10.140 -15.425 1.00 98.44 94 TYR A C 1
ATOM 733 O O . TYR A 1 94 ? 12.492 -10.028 -16.007 1.00 98.44 94 TYR A O 1
ATOM 741 N N . ALA A 1 95 ? 11.122 -11.187 -14.645 1.00 98.12 95 ALA A N 1
ATOM 742 C CA . ALA A 1 95 ? 12.014 -12.323 -14.425 1.00 98.12 95 ALA A CA 1
ATOM 743 C C . ALA A 1 95 ? 12.084 -13.314 -15.604 1.00 98.12 95 ALA A C 1
ATOM 745 O O . ALA A 1 95 ? 12.943 -14.197 -15.595 1.00 98.12 95 ALA A O 1
ATOM 746 N N . ARG A 1 96 ? 11.194 -13.213 -16.602 1.00 98.38 96 ARG A N 1
ATOM 747 C CA . ARG A 1 96 ? 11.199 -14.108 -17.772 1.00 98.38 96 ARG A CA 1
ATOM 748 C C . ARG A 1 96 ? 12.503 -13.971 -18.549 1.00 98.38 96 ARG A C 1
ATOM 750 O O . ARG A 1 96 ? 12.986 -12.861 -18.760 1.00 98.38 96 ARG A O 1
ATOM 757 N N . ASP A 1 97 ? 13.018 -15.082 -19.065 1.00 97.44 97 ASP A N 1
ATOM 758 C CA . ASP A 1 97 ? 14.225 -15.118 -19.899 1.00 97.44 97 ASP A CA 1
ATOM 759 C C . ASP A 1 97 ? 14.083 -14.285 -21.184 1.00 97.44 97 ASP A C 1
ATOM 761 O O . ASP A 1 97 ? 15.060 -13.710 -21.660 1.00 97.44 97 ASP A O 1
ATOM 765 N N . CYS A 1 98 ? 12.858 -14.159 -21.703 1.00 96.12 98 CYS A N 1
ATOM 766 C CA . CYS A 1 98 ? 12.542 -13.348 -22.876 1.00 96.12 98 CYS A CA 1
ATOM 767 C C . CYS A 1 98 ? 12.356 -11.843 -22.593 1.00 96.12 98 CYS A C 1
ATOM 769 O O . CYS A 1 98 ? 12.307 -11.071 -23.549 1.00 96.12 98 CYS A O 1
ATOM 771 N N . VAL A 1 99 ? 12.272 -11.426 -21.321 1.00 97.38 99 VAL A N 1
ATOM 772 C CA . VAL A 1 99 ? 12.203 -10.009 -20.902 1.00 97.38 99 VAL A CA 1
ATOM 773 C C . VAL A 1 99 ? 13.547 -9.560 -20.322 1.00 97.38 99 VAL A C 1
ATOM 775 O O . VAL A 1 99 ? 14.108 -8.561 -20.763 1.00 97.38 99 VAL A O 1
ATOM 778 N N . GLY A 1 100 ? 14.103 -10.325 -19.376 1.00 96.56 100 GLY A N 1
ATOM 779 C CA . GLY A 1 100 ? 15.488 -10.188 -18.923 1.00 96.56 100 GLY A CA 1
ATOM 780 C C . GLY A 1 100 ? 15.809 -8.904 -18.150 1.00 96.56 100 GLY A C 1
ATOM 781 O O . GLY A 1 100 ? 16.891 -8.349 -18.341 1.00 96.56 100 GLY A O 1
ATOM 782 N N . LEU A 1 101 ? 14.903 -8.438 -17.281 1.00 98.00 101 LEU A N 1
ATOM 783 C CA . LEU A 1 101 ? 15.069 -7.222 -16.465 1.00 98.00 101 LEU A CA 1
ATOM 784 C C . LEU A 1 101 ? 15.060 -7.567 -14.959 1.00 98.00 101 LEU A C 1
ATOM 786 O O . LEU A 1 101 ? 14.057 -7.358 -14.266 1.00 98.00 101 LEU A O 1
ATOM 790 N N . PRO A 1 102 ? 16.143 -8.178 -14.439 1.00 97.50 102 PRO A N 1
ATOM 791 C CA . PRO A 1 102 ? 16.189 -8.683 -13.069 1.00 97.50 102 PRO A CA 1
ATOM 792 C C . PRO A 1 102 ? 16.093 -7.587 -11.998 1.00 97.50 102 PRO A C 1
ATOM 794 O O . PRO A 1 102 ? 15.568 -7.864 -10.920 1.00 97.50 102 PRO A O 1
ATOM 797 N N . GLY A 1 103 ? 16.548 -6.357 -12.265 1.00 98.19 103 GLY A N 1
ATOM 798 C CA . GLY A 1 103 ? 16.432 -5.247 -11.314 1.00 98.19 103 GLY A CA 1
ATOM 799 C C . GLY A 1 103 ? 14.973 -4.907 -11.011 1.00 98.19 103 GLY A C 1
ATOM 800 O O . GLY A 1 103 ? 14.568 -4.844 -9.848 1.00 98.19 103 GLY A O 1
ATOM 801 N N . LEU A 1 104 ? 14.152 -4.780 -12.053 1.00 98.38 104 LEU A N 1
ATOM 802 C CA . LEU A 1 104 ? 12.706 -4.591 -11.947 1.00 98.38 104 LEU A CA 1
ATOM 803 C C . LEU A 1 104 ? 12.015 -5.803 -11.330 1.00 98.38 104 LEU A C 1
ATOM 805 O O . LEU A 1 104 ? 11.127 -5.633 -10.493 1.00 98.38 104 LEU A O 1
ATOM 809 N N . ALA A 1 105 ? 12.438 -7.020 -11.678 1.00 98.44 105 ALA A N 1
ATOM 810 C CA . ALA A 1 105 ? 11.907 -8.223 -11.044 1.00 98.44 105 ALA A CA 1
ATOM 811 C C . ALA A 1 105 ? 12.101 -8.184 -9.515 1.00 98.44 105 ALA A C 1
ATOM 813 O O . ALA A 1 105 ? 11.152 -8.436 -8.764 1.00 98.44 105 ALA A O 1
ATOM 814 N N . THR A 1 106 ? 13.295 -7.806 -9.045 1.00 98.31 106 THR A N 1
ATOM 815 C CA . THR A 1 106 ? 13.600 -7.639 -7.616 1.00 98.31 106 THR A CA 1
ATOM 816 C C . THR A 1 106 ? 12.832 -6.476 -6.990 1.00 98.31 106 THR A C 1
ATOM 818 O O . THR A 1 106 ? 12.276 -6.644 -5.902 1.00 98.31 106 THR A O 1
ATOM 821 N N . LEU A 1 107 ? 12.750 -5.322 -7.664 1.00 98.31 107 LEU A N 1
ATOM 822 C CA . LEU A 1 107 ? 11.983 -4.165 -7.190 1.00 98.31 107 LEU A CA 1
ATOM 823 C C . LEU A 1 107 ? 10.527 -4.549 -6.924 1.00 98.31 107 LEU A C 1
ATOM 825 O O . LEU A 1 107 ? 10.015 -4.318 -5.830 1.00 98.31 107 LEU A O 1
ATOM 829 N N . PHE A 1 108 ? 9.866 -5.172 -7.900 1.00 98.69 108 PHE A N 1
ATOM 830 C CA . PHE A 1 108 ? 8.459 -5.531 -7.770 1.00 98.69 108 PHE A CA 1
ATOM 831 C C . PHE A 1 108 ? 8.223 -6.649 -6.758 1.00 98.69 108 PHE A C 1
ATOM 833 O O . PHE A 1 108 ? 7.216 -6.618 -6.054 1.00 98.69 108 PHE A O 1
ATOM 840 N N . LEU A 1 109 ? 9.164 -7.582 -6.585 1.00 98.56 109 LEU A N 1
ATOM 841 C CA . LEU A 1 109 ? 9.067 -8.552 -5.494 1.00 98.56 109 LEU A CA 1
ATOM 842 C C . LEU A 1 109 ? 9.136 -7.861 -4.125 1.00 98.56 109 LEU A C 1
ATOM 844 O O . LEU A 1 109 ? 8.338 -8.161 -3.236 1.00 98.56 109 LEU A O 1
ATOM 848 N N . LYS A 1 110 ? 10.043 -6.889 -3.963 1.00 98.06 110 LYS A N 1
ATOM 849 C CA . LYS A 1 110 ? 10.144 -6.085 -2.739 1.00 98.06 110 LYS A CA 1
ATOM 850 C C . LYS A 1 110 ? 8.855 -5.297 -2.486 1.00 98.06 110 LYS A C 1
ATOM 852 O O . LYS A 1 110 ? 8.300 -5.397 -1.394 1.00 98.06 110 LYS A O 1
ATOM 857 N N . ARG A 1 111 ? 8.320 -4.611 -3.502 1.00 98.19 111 ARG A N 1
ATOM 858 C CA . ARG A 1 111 ? 7.030 -3.898 -3.420 1.00 98.19 111 ARG A CA 1
ATOM 859 C C . ARG A 1 111 ? 5.867 -4.827 -3.070 1.00 98.19 111 ARG A C 1
ATOM 861 O O . ARG A 1 111 ? 5.035 -4.473 -2.237 1.00 98.19 111 ARG A O 1
ATOM 868 N N . SER A 1 112 ? 5.832 -6.035 -3.635 1.00 98.75 112 SER A N 1
ATOM 869 C CA . SER A 1 112 ? 4.840 -7.062 -3.293 1.00 98.75 112 SER A CA 1
ATOM 870 C C . SER A 1 112 ? 4.890 -7.431 -1.807 1.00 98.75 112 SER A C 1
ATOM 872 O O . SER A 1 112 ? 3.851 -7.539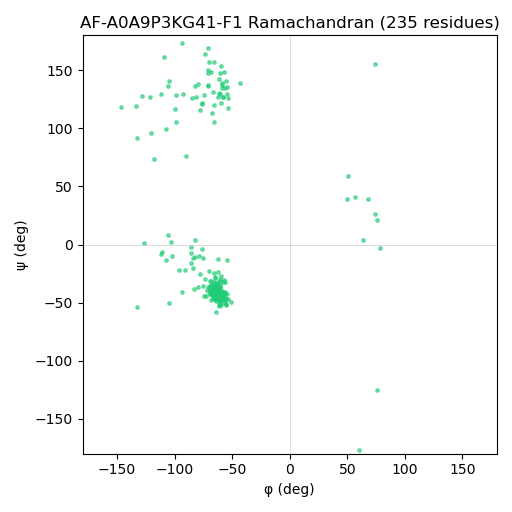 -1.154 1.00 98.75 112 SER A O 1
ATOM 874 N N . HIS A 1 113 ? 6.088 -7.582 -1.240 1.00 98.62 113 HIS A N 1
ATOM 875 C CA . HIS A 1 113 ? 6.253 -7.878 0.183 1.00 98.62 113 HIS A CA 1
ATOM 876 C C . HIS A 1 113 ? 5.883 -6.691 1.084 1.00 98.62 113 HIS A C 1
ATOM 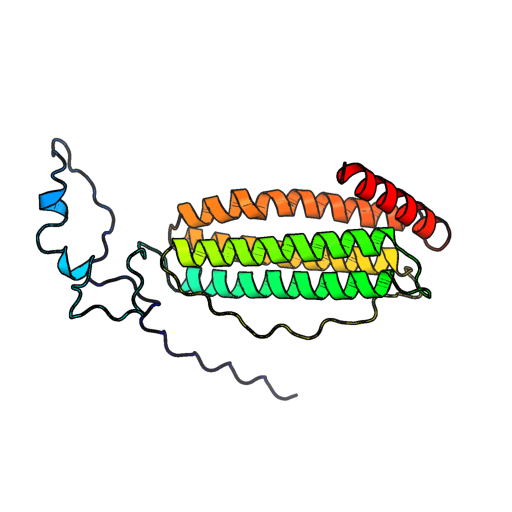878 O O . HIS A 1 113 ? 5.243 -6.894 2.115 1.00 98.62 113 HIS A O 1
ATOM 884 N N . GLU A 1 114 ? 6.260 -5.468 0.704 1.00 98.00 114 GLU A N 1
ATOM 885 C CA . GLU A 1 114 ? 5.959 -4.243 1.458 1.00 98.00 114 GLU A CA 1
ATOM 886 C C . GLU A 1 114 ? 4.449 -3.974 1.533 1.00 98.00 114 GLU A C 1
ATOM 888 O O . GLU A 1 114 ? 3.911 -3.822 2.625 1.00 98.00 114 GLU A O 1
ATOM 893 N N . THR A 1 115 ? 3.739 -4.035 0.408 1.00 97.75 115 THR A N 1
ATOM 894 C CA . THR A 1 115 ? 2.266 -3.892 0.362 1.00 97.75 115 THR A CA 1
ATOM 895 C C . THR A 1 115 ? 1.546 -5.018 1.115 1.00 97.75 115 THR A C 1
ATOM 897 O O . THR A 1 115 ? 0.598 -4.794 1.867 1.00 97.75 115 THR A O 1
ATOM 900 N N . ARG A 1 116 ? 2.054 -6.259 1.051 1.00 98.75 116 ARG A N 1
ATOM 901 C CA . ARG A 1 116 ? 1.527 -7.350 1.892 1.00 98.75 116 ARG A CA 1
ATOM 902 C C . ARG A 1 116 ? 1.699 -7.057 3.382 1.00 98.75 116 ARG A C 1
ATOM 904 O O . ARG A 1 116 ? 0.815 -7.379 4.175 1.00 98.75 116 ARG A O 1
ATOM 911 N N . LYS A 1 117 ? 2.839 -6.482 3.776 1.00 98.62 117 LYS A N 1
ATOM 912 C CA . LYS A 1 117 ? 3.084 -6.067 5.161 1.00 98.62 117 LYS A CA 1
ATOM 913 C C . LYS A 1 117 ? 2.098 -4.971 5.575 1.00 98.62 117 LYS A C 1
ATOM 915 O O . LYS A 1 117 ? 1.517 -5.104 6.648 1.00 98.62 117 LYS A O 1
ATOM 920 N N . ASN A 1 118 ? 1.840 -3.983 4.717 1.00 98.50 118 ASN A N 1
ATOM 921 C CA . ASN A 1 118 ? 0.834 -2.946 4.963 1.00 98.50 118 ASN A CA 1
ATOM 922 C C . ASN A 1 118 ? -0.561 -3.546 5.202 1.00 98.50 118 ASN A C 1
ATOM 924 O O . ASN A 1 118 ? -1.215 -3.210 6.188 1.00 98.50 118 ASN A O 1
ATOM 928 N N . ALA A 1 119 ? -0.998 -4.496 4.364 1.00 98.75 119 ALA A N 1
ATOM 929 C CA . ALA A 1 119 ? -2.285 -5.178 4.539 1.00 98.75 119 ALA A CA 1
ATOM 930 C C . ALA A 1 119 ? -2.397 -5.886 5.904 1.00 98.75 119 ALA A C 1
ATOM 932 O O . ALA A 1 119 ? -3.441 -5.840 6.558 1.00 98.75 119 ALA A O 1
ATOM 933 N N . ILE A 1 120 ? -1.316 -6.538 6.345 1.00 98.75 120 ILE A N 1
ATOM 934 C CA . ILE A 1 120 ? -1.245 -7.212 7.649 1.00 98.75 120 ILE A CA 1
ATOM 935 C C . ILE A 1 120 ? -1.279 -6.192 8.793 1.00 98.75 120 ILE A C 1
ATOM 937 O O . ILE A 1 120 ? -1.967 -6.418 9.788 1.00 98.75 120 ILE A O 1
ATOM 941 N N . GLU A 1 121 ? -0.572 -5.071 8.657 1.00 98.69 121 GLU A N 1
ATOM 942 C CA . GLU A 1 121 ? -0.536 -3.998 9.653 1.00 98.69 121 GLU A CA 1
ATOM 943 C C . GLU A 1 121 ? -1.913 -3.342 9.832 1.00 98.69 121 GLU A C 1
ATOM 945 O O . GLU A 1 121 ? -2.386 -3.198 10.961 1.00 98.69 121 GLU A O 1
ATOM 950 N N . LEU A 1 122 ? -2.619 -3.062 8.733 1.00 98.69 122 LEU A N 1
ATOM 951 C CA . LEU A 1 122 ? -4.005 -2.585 8.754 1.00 98.69 122 LEU A CA 1
ATOM 952 C C . LEU A 1 122 ? -4.953 -3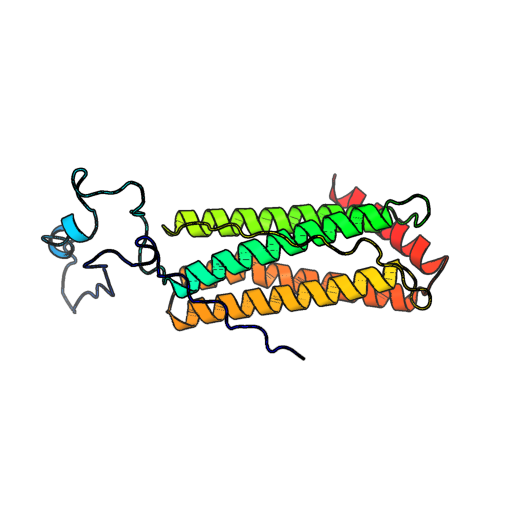.600 9.417 1.00 98.69 122 LEU A C 1
ATOM 954 O O . LEU A 1 122 ? -5.786 -3.226 10.242 1.00 98.69 122 LEU A O 1
ATOM 958 N N . ALA A 1 123 ? -4.819 -4.894 9.108 1.00 98.44 123 ALA A N 1
ATOM 959 C CA . ALA A 1 123 ? -5.635 -5.948 9.719 1.00 98.44 123 ALA A CA 1
ATOM 960 C C . ALA A 1 123 ? -5.391 -6.076 11.235 1.00 98.44 123 ALA A C 1
ATOM 962 O O . ALA A 1 123 ? -6.334 -6.221 12.024 1.00 98.44 123 ALA A O 1
ATOM 963 N N . ALA A 1 124 ? -4.127 -5.983 11.654 1.00 98.44 124 ALA A N 1
ATOM 964 C CA . ALA A 1 124 ? -3.755 -5.952 13.063 1.00 98.44 124 ALA A CA 1
ATOM 965 C C . ALA A 1 124 ? -4.340 -4.719 13.764 1.00 98.44 124 ALA A C 1
ATOM 967 O O . ALA A 1 124 ? -4.856 -4.834 14.876 1.00 98.44 124 ALA A O 1
ATOM 968 N N . TYR A 1 125 ? -4.330 -3.562 13.101 1.00 98.38 125 TYR A N 1
ATOM 969 C CA . TYR A 1 125 ? -4.925 -2.337 13.619 1.00 98.38 125 TYR A CA 1
ATOM 970 C C . TYR A 1 125 ? -6.449 -2.447 13.800 1.00 98.38 125 TYR A C 1
ATOM 972 O O . TYR A 1 125 ? -6.958 -2.106 14.869 1.00 98.38 125 TYR A O 1
ATOM 980 N N . VAL A 1 126 ? -7.178 -3.000 12.820 1.00 97.44 126 VAL A N 1
ATOM 981 C CA . VAL A 1 126 ? -8.627 -3.274 12.946 1.00 97.44 126 VAL A CA 1
ATOM 982 C C . VAL A 1 126 ? -8.901 -4.142 14.173 1.00 97.44 126 VAL A C 1
ATOM 984 O O . VAL A 1 126 ? -9.754 -3.813 14.993 1.00 97.44 126 VAL A O 1
ATOM 987 N N . SER A 1 127 ? -8.118 -5.208 14.348 1.00 95.75 127 SER A N 1
ATOM 988 C CA . SER A 1 127 ? -8.265 -6.124 15.484 1.00 95.75 127 SER A CA 1
ATOM 989 C C . SER A 1 127 ? -7.947 -5.432 16.818 1.00 95.75 127 SER A C 1
ATOM 991 O O . SER A 1 127 ? -8.656 -5.621 17.806 1.00 95.75 127 SER A O 1
ATOM 993 N N . LYS A 1 128 ? -6.919 -4.570 16.845 1.00 96.50 128 LYS A N 1
ATOM 994 C CA . LYS A 1 128 ? -6.534 -3.754 18.009 1.00 96.50 128 LYS A CA 1
ATOM 995 C C . LYS A 1 128 ? -7.647 -2.796 18.443 1.00 96.50 128 LYS A C 1
ATOM 997 O O . LYS A 1 128 ? -7.826 -2.596 19.640 1.00 96.50 128 LYS A O 1
ATOM 1002 N N . ARG A 1 129 ? -8.399 -2.225 17.496 1.00 95.31 129 ARG A N 1
ATOM 1003 C CA . ARG A 1 129 ? -9.533 -1.316 17.757 1.00 95.31 129 ARG A CA 1
ATOM 1004 C C . ARG A 1 129 ? -10.843 -2.037 18.092 1.00 95.31 129 ARG A C 1
ATOM 1006 O O . ARG A 1 129 ? -11.865 -1.380 18.261 1.00 95.31 129 ARG A O 1
ATOM 1013 N N . GLY A 1 130 ? -10.828 -3.368 18.201 1.00 92.81 130 GLY A N 1
ATOM 1014 C CA . GLY A 1 130 ? -12.032 -4.158 18.460 1.00 92.81 130 GLY A CA 1
ATOM 1015 C C . GLY A 1 130 ? -12.954 -4.276 17.245 1.00 92.81 130 GLY A C 1
ATOM 1016 O O . GLY A 1 130 ? -14.158 -4.439 17.415 1.00 92.81 130 GLY A O 1
ATOM 1017 N N . GLY A 1 131 ? -12.401 -4.166 16.038 1.00 92.50 131 GLY A N 1
ATOM 1018 C CA . GLY A 1 131 ? -13.099 -4.487 14.803 1.00 92.50 131 GLY A CA 1
ATOM 1019 C C . GLY A 1 131 ? -12.870 -5.919 14.331 1.00 92.50 131 GLY A C 1
ATOM 1020 O O . GLY A 1 131 ? -12.032 -6.654 14.857 1.00 92.50 131 GLY A O 1
ATOM 1021 N N . CYS A 1 132 ? -13.593 -6.298 13.283 1.00 93.12 132 CYS A N 1
ATOM 1022 C CA . CYS A 1 132 ? -13.483 -7.583 12.611 1.00 93.12 132 CYS A CA 1
ATOM 1023 C C . CYS A 1 132 ? -12.899 -7.421 11.203 1.00 93.12 132 CYS A C 1
ATOM 1025 O O . CYS A 1 132 ? -13.371 -6.634 10.378 1.00 93.12 132 CYS A O 1
ATOM 1027 N N . VAL A 1 133 ? -11.870 -8.218 10.910 1.00 95.94 133 VAL A N 1
ATOM 1028 C CA . VAL A 1 133 ? -11.249 -8.265 9.584 1.00 95.94 133 VAL A CA 1
ATOM 1029 C C . VAL A 1 133 ? -12.073 -9.159 8.660 1.00 95.94 133 VAL A C 1
ATOM 1031 O O . VAL A 1 133 ? -12.316 -10.327 8.959 1.00 95.94 133 VAL A O 1
ATOM 1034 N N . VAL A 1 134 ? -12.455 -8.625 7.503 1.00 94.44 134 VAL A N 1
ATOM 1035 C CA . VAL A 1 134 ? -13.200 -9.321 6.452 1.00 94.44 134 VAL A CA 1
ATOM 1036 C C . VAL A 1 134 ? -12.376 -9.298 5.169 1.00 94.44 134 VAL A C 1
ATOM 1038 O O . VAL A 1 134 ? -12.412 -8.338 4.397 1.00 94.44 134 VAL A O 1
ATOM 1041 N N . LEU A 1 135 ? -11.627 -10.377 4.936 1.00 96.56 135 LEU A N 1
ATOM 1042 C CA . LEU A 1 135 ? -10.841 -10.543 3.715 1.00 96.56 135 LEU A CA 1
ATOM 1043 C C . LEU A 1 135 ? -11.756 -10.803 2.513 1.00 96.56 135 LEU A C 1
ATOM 1045 O O . LEU A 1 135 ? -12.716 -11.573 2.595 1.00 96.56 135 LEU A O 1
ATOM 1049 N N . LYS A 1 136 ? -11.443 -10.160 1.387 1.00 96.00 136 LYS A N 1
ATOM 1050 C CA . LYS A 1 136 ? -12.198 -10.266 0.134 1.00 96.00 136 LYS A CA 1
ATOM 1051 C C . LYS A 1 136 ? -11.407 -11.050 -0.918 1.00 96.00 136 LYS A C 1
ATOM 1053 O O . LYS A 1 136 ? -10.193 -11.197 -0.785 1.00 96.00 136 LYS A O 1
ATOM 1058 N N . PRO A 1 137 ? -12.080 -11.565 -1.963 1.00 98.06 137 PRO A N 1
ATOM 1059 C CA . PRO A 1 137 ? -11.395 -12.157 -3.103 1.00 98.06 137 PRO A CA 1
ATOM 1060 C C . PRO A 1 137 ? -10.462 -11.148 -3.780 1.00 98.06 137 PRO A C 1
ATOM 1062 O O . PRO A 1 137 ? -10.844 -9.998 -4.001 1.00 98.06 137 PRO A O 1
ATOM 1065 N N . ILE A 1 138 ? -9.277 -11.613 -4.166 1.00 98.06 138 ILE A N 1
ATOM 1066 C CA . ILE A 1 138 ? -8.306 -10.846 -4.949 1.00 98.06 138 ILE A CA 1
ATOM 1067 C C . ILE A 1 138 ? -8.454 -11.273 -6.411 1.00 98.06 138 ILE A C 1
ATOM 1069 O O . ILE A 1 138 ? -8.464 -12.468 -6.712 1.00 98.06 138 ILE A O 1
ATOM 1073 N N . ALA A 1 139 ? -8.613 -10.309 -7.318 1.00 95.88 139 ALA A N 1
ATOM 1074 C CA . ALA A 1 139 ? -8.705 -10.594 -8.746 1.00 95.88 139 ALA A CA 1
ATOM 1075 C C . ALA A 1 139 ? -7.362 -11.102 -9.291 1.00 95.88 139 ALA A C 1
ATOM 1077 O O . ALA A 1 139 ? -6.300 -10.702 -8.813 1.00 95.88 139 ALA A O 1
ATOM 1078 N N . ALA A 1 140 ? -7.412 -11.965 -10.308 1.00 97.56 140 ALA A N 1
ATOM 1079 C CA . ALA A 1 140 ? -6.209 -12.359 -11.031 1.00 97.56 140 ALA A CA 1
ATOM 1080 C C . ALA A 1 140 ? -5.592 -11.115 -11.706 1.00 97.56 140 ALA A C 1
ATOM 1082 O O . ALA A 1 140 ? -6.318 -10.409 -12.413 1.00 97.56 140 ALA A O 1
ATOM 1083 N N . PRO A 1 141 ? -4.300 -10.825 -11.478 1.00 97.19 141 PRO A N 1
ATOM 1084 C CA . PRO A 1 141 ? -3.633 -9.694 -12.102 1.00 97.19 141 PRO A CA 1
ATOM 1085 C C . PRO A 1 141 ? -3.367 -9.978 -13.583 1.00 97.19 141 PRO A C 1
ATOM 1087 O O . PRO A 1 141 ? -3.403 -11.125 -14.036 1.00 97.19 141 PRO A O 1
ATOM 1090 N N . GLU A 1 142 ? -3.068 -8.923 -14.336 1.00 94.81 142 GLU A N 1
ATOM 1091 C CA . GLU A 1 142 ? -2.534 -9.053 -15.693 1.00 94.81 142 GLU A CA 1
ATOM 1092 C C . GLU A 1 142 ? -1.207 -9.828 -15.682 1.00 94.81 142 GLU A C 1
ATOM 1094 O O . GLU A 1 142 ? -0.501 -9.860 -14.675 1.00 94.81 142 GLU A O 1
ATOM 1099 N N . GLY A 1 143 ? -0.879 -10.489 -16.794 1.00 94.50 143 GLY A N 1
ATOM 1100 C CA . GLY A 1 143 ? 0.358 -11.267 -16.935 1.00 94.50 143 GLY A CA 1
ATOM 1101 C C . GLY A 1 143 ? 1.361 -10.678 -17.926 1.00 94.50 143 GLY A C 1
ATOM 1102 O O . GLY A 1 143 ? 2.476 -11.181 -18.010 1.00 94.50 143 GLY A O 1
ATOM 1103 N N . GLU A 1 144 ? 0.977 -9.647 -18.678 1.00 96.88 144 GLU A N 1
ATOM 1104 C CA . GLU A 1 144 ? 1.787 -9.020 -19.724 1.00 96.88 144 GLU A CA 1
ATOM 1105 C C . GLU A 1 144 ? 1.836 -7.514 -19.481 1.00 96.88 144 GLU A C 1
ATOM 1107 O O . GLU A 1 144 ? 0.791 -6.886 -19.340 1.00 96.88 144 GLU A O 1
ATOM 1112 N N . TYR A 1 145 ? 3.041 -6.942 -19.451 1.00 96.38 145 TYR A N 1
ATOM 1113 C CA . TYR A 1 145 ? 3.249 -5.520 -19.135 1.00 96.38 145 TYR A CA 1
ATOM 1114 C C . TYR A 1 145 ? 4.074 -4.773 -20.195 1.00 96.38 145 TYR A C 1
ATOM 1116 O O . TYR A 1 145 ? 4.358 -3.579 -20.051 1.00 96.38 145 TYR A O 1
ATOM 1124 N N . GLY A 1 146 ? 4.467 -5.475 -21.259 1.00 91.94 146 GLY A N 1
ATOM 1125 C CA . GLY A 1 146 ? 5.280 -4.937 -22.340 1.00 91.94 146 GLY A CA 1
ATOM 1126 C C . GLY A 1 146 ? 4.529 -3.941 -23.217 1.00 91.94 146 GLY A C 1
ATOM 1127 O O . GLY A 1 146 ? 3.329 -4.068 -23.459 1.00 91.94 146 GLY A O 1
ATOM 1128 N N . ASP A 1 147 ? 5.265 -2.959 -23.727 1.00 95.38 147 ASP A N 1
ATOM 1129 C CA . ASP A 1 147 ? 4.758 -1.962 -24.670 1.00 95.38 147 ASP A CA 1
ATOM 1130 C C . ASP A 1 147 ? 5.765 -1.808 -25.822 1.00 95.38 147 AS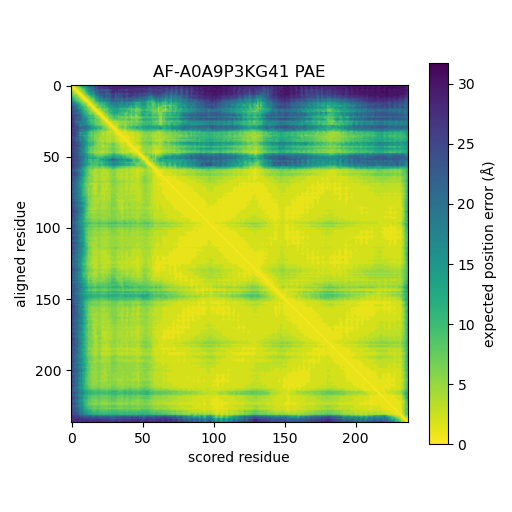P A C 1
ATOM 1132 O O . ASP A 1 147 ? 6.908 -1.404 -25.581 1.00 95.38 147 ASP A O 1
ATOM 1136 N N . PRO A 1 148 ? 5.377 -2.091 -27.081 1.00 91.44 148 PRO A N 1
ATOM 1137 C CA . PRO A 1 148 ? 6.301 -2.036 -28.215 1.00 91.44 148 PRO A CA 1
ATOM 1138 C C . PRO A 1 148 ? 6.904 -0.653 -28.495 1.00 91.44 148 PRO A C 1
ATOM 1140 O O . PRO A 1 148 ? 7.952 -0.566 -29.131 1.00 91.44 148 PRO A O 1
ATOM 1143 N N . GLN A 1 149 ? 6.242 0.432 -28.080 1.00 91.12 149 GLN A N 1
ATOM 1144 C CA . GLN A 1 149 ? 6.692 1.803 -28.333 1.00 91.12 149 GLN A CA 1
ATOM 1145 C C . GLN A 1 149 ? 7.527 2.353 -27.175 1.00 91.12 149 GLN A C 1
ATOM 1147 O O . GLN A 1 149 ? 8.525 3.036 -27.402 1.00 91.12 149 GLN A O 1
ATOM 1152 N N . LYS A 1 150 ? 7.123 2.075 -25.933 1.00 94.00 150 LYS A N 1
ATOM 1153 C CA . LYS A 1 150 ? 7.772 2.601 -24.722 1.00 94.00 150 LYS A CA 1
ATOM 1154 C C . LYS A 1 150 ? 8.867 1.687 -24.179 1.00 94.00 150 LYS A C 1
ATOM 1156 O O . LYS A 1 150 ? 9.744 2.153 -23.450 1.00 94.00 150 LYS A O 1
ATOM 1161 N N . GLY A 1 151 ? 8.819 0.404 -24.517 1.00 94.81 151 GLY A N 1
ATOM 1162 C CA . GLY A 1 151 ? 9.590 -0.644 -23.866 1.00 94.81 151 GLY A CA 1
ATOM 1163 C C . GLY A 1 151 ? 9.041 -1.001 -22.485 1.00 94.81 151 GLY A C 1
ATOM 1164 O O . GLY A 1 151 ? 8.403 -0.197 -21.795 1.00 94.81 151 GLY A O 1
ATOM 1165 N N . ASP A 1 152 ? 9.331 -2.227 -22.081 1.00 95.44 152 ASP A N 1
ATOM 1166 C CA . ASP A 1 152 ? 8.737 -2.885 -20.922 1.00 95.44 152 ASP A CA 1
ATOM 1167 C C . ASP A 1 152 ? 9.034 -2.171 -19.602 1.00 95.44 152 ASP A C 1
ATOM 1169 O O . ASP A 1 152 ? 8.152 -2.074 -18.749 1.00 95.44 152 ASP A O 1
ATOM 1173 N N . ALA A 1 153 ? 10.247 -1.634 -19.425 1.00 97.94 153 ALA A N 1
ATOM 1174 C CA . ALA A 1 153 ? 10.627 -0.968 -18.179 1.00 97.94 153 ALA A CA 1
ATOM 1175 C C . ALA A 1 153 ? 9.833 0.327 -17.959 1.00 97.94 153 ALA A C 1
ATOM 1177 O O . ALA A 1 153 ? 9.305 0.567 -16.871 1.00 97.94 153 ALA A O 1
ATOM 1178 N N . LEU A 1 154 ? 9.722 1.165 -18.999 1.00 98.38 154 LEU A N 1
ATOM 1179 C CA . LEU A 1 154 ? 8.983 2.425 -18.908 1.00 98.38 154 LEU A CA 1
ATOM 1180 C C . LEU A 1 154 ? 7.483 2.171 -18.739 1.00 98.38 154 LEU A C 1
ATOM 1182 O O . LEU A 1 154 ? 6.864 2.815 -17.895 1.00 98.38 154 LEU A O 1
ATOM 1186 N N . SER A 1 155 ? 6.922 1.223 -19.496 1.00 97.69 155 SER A N 1
ATOM 1187 C CA . SER A 1 155 ? 5.514 0.827 -19.375 1.00 97.69 155 SER A CA 1
ATOM 1188 C C . SER A 1 155 ? 5.169 0.388 -17.948 1.00 97.69 155 SER A C 1
ATOM 1190 O O . SER A 1 155 ? 4.258 0.944 -17.330 1.00 97.69 155 SER A O 1
ATOM 1192 N N . GLY A 1 156 ? 5.967 -0.522 -17.377 1.00 97.88 156 GLY A N 1
ATOM 1193 C CA . GLY A 1 156 ? 5.778 -0.993 -16.006 1.00 97.88 156 GLY A CA 1
ATOM 1194 C C . GLY A 1 156 ? 5.851 0.116 -14.976 1.00 97.88 156 GLY A C 1
ATOM 1195 O O . GLY A 1 156 ? 4.950 0.241 -14.155 1.00 97.88 156 GLY A O 1
ATOM 1196 N N . MET A 1 157 ? 6.884 0.959 -15.033 1.00 98.62 157 MET A N 1
ATOM 1197 C CA . MET A 1 157 ? 7.045 2.028 -14.045 1.00 98.62 157 MET A CA 1
ATOM 1198 C C . MET A 1 157 ? 5.980 3.127 -14.164 1.00 98.62 157 MET A C 1
ATOM 1200 O O . MET A 1 157 ? 5.602 3.714 -13.148 1.00 98.62 157 MET A O 1
ATOM 1204 N N . GLU A 1 158 ? 5.464 3.410 -15.365 1.00 98.56 158 GLU A N 1
ATOM 1205 C CA . GLU A 1 158 ? 4.318 4.313 -15.537 1.00 98.56 158 GLU A CA 1
ATOM 1206 C C . GLU A 1 158 ? 3.044 3.726 -14.921 1.00 98.56 158 GLU A C 1
ATOM 1208 O O . GLU A 1 158 ? 2.336 4.440 -14.202 1.00 98.56 158 GLU A O 1
ATOM 1213 N N . LEU A 1 159 ? 2.783 2.433 -15.148 1.00 98.44 159 LEU A N 1
ATOM 1214 C CA . LEU A 1 159 ? 1.675 1.718 -14.517 1.00 98.44 159 LEU A CA 1
ATOM 1215 C C . LEU A 1 159 ? 1.819 1.728 -12.991 1.00 98.44 159 LEU A C 1
ATOM 1217 O O . LEU A 1 159 ? 0.879 2.100 -12.294 1.00 98.44 159 LEU A O 1
ATOM 1221 N N . THR A 1 160 ? 3.003 1.405 -12.466 1.00 98.44 160 THR A N 1
ATOM 1222 C CA . THR A 1 160 ? 3.307 1.461 -11.031 1.00 98.44 160 THR A CA 1
ATOM 1223 C C . THR A 1 160 ? 3.024 2.833 -10.447 1.00 98.44 160 THR A C 1
ATOM 1225 O O . THR A 1 160 ? 2.280 2.936 -9.479 1.00 98.44 160 THR A O 1
ATOM 1228 N N . LEU A 1 161 ? 3.542 3.904 -11.051 1.00 98.69 161 LEU A N 1
ATOM 1229 C CA . LEU A 1 161 ? 3.292 5.257 -10.561 1.00 98.69 161 LEU A CA 1
ATOM 1230 C C . LEU A 1 161 ? 1.796 5.609 -10.569 1.00 98.69 161 LEU A C 1
ATOM 1232 O O . LEU A 1 161 ? 1.329 6.315 -9.677 1.00 98.69 161 LEU A O 1
ATOM 1236 N N . ALA A 1 162 ? 1.037 5.144 -11.564 1.00 98.62 162 ALA A N 1
ATOM 1237 C CA . ALA A 1 162 ? -0.407 5.355 -11.612 1.00 98.62 162 ALA A CA 1
ATOM 1238 C C . ALA A 1 162 ? -1.147 4.573 -10.512 1.00 98.62 162 ALA A C 1
ATOM 1240 O O . ALA A 1 162 ? -2.027 5.139 -9.862 1.00 98.62 162 ALA A O 1
ATOM 1241 N N . MET A 1 163 ? -0.770 3.313 -10.272 1.00 98.19 163 MET A N 1
ATOM 1242 C CA . MET A 1 163 ? -1.353 2.483 -9.213 1.00 98.19 163 MET A CA 1
ATOM 1243 C C . MET A 1 163 ? -1.070 3.056 -7.818 1.00 98.19 163 MET A C 1
ATOM 1245 O O . MET A 1 163 ? -1.999 3.212 -7.034 1.00 98.19 163 MET A O 1
ATOM 1249 N N . GLU A 1 164 ? 0.169 3.467 -7.539 1.00 97.94 164 GLU A N 1
ATOM 1250 C CA . GLU A 1 164 ? 0.564 4.066 -6.249 1.00 97.94 164 GLU A CA 1
ATOM 1251 C C . GLU A 1 164 ? -0.171 5.397 -5.996 1.00 97.94 164 GLU A C 1
ATOM 1253 O O . GLU A 1 164 ? -0.581 5.697 -4.876 1.00 97.94 164 GLU A O 1
ATOM 1258 N N . LYS A 1 165 ? -0.437 6.195 -7.044 1.00 98.62 165 LYS A N 1
ATOM 1259 C CA . LYS A 1 165 ? -1.274 7.406 -6.919 1.00 98.62 165 LYS A CA 1
ATOM 1260 C C . LYS A 1 165 ? -2.718 7.074 -6.559 1.00 98.62 165 LYS A C 1
ATOM 1262 O O . LYS A 1 165 ? -3.312 7.770 -5.739 1.00 98.62 165 LYS A O 1
ATOM 1267 N N . ALA A 1 166 ? -3.285 6.041 -7.179 1.00 98.31 166 ALA A N 1
ATOM 1268 C CA . ALA A 1 166 ? -4.638 5.591 -6.874 1.00 98.31 166 ALA A CA 1
ATOM 1269 C C . ALA A 1 166 ? -4.734 5.016 -5.451 1.00 98.31 166 ALA A C 1
ATOM 1271 O O . ALA A 1 166 ? -5.712 5.273 -4.754 1.00 98.31 166 ALA A O 1
ATOM 1272 N N . GLU A 1 167 ? -3.716 4.285 -4.999 1.00 97.69 167 GLU A N 1
ATOM 1273 C CA . GLU A 1 167 ? -3.610 3.801 -3.621 1.00 97.69 167 GLU A CA 1
ATOM 1274 C C . GLU A 1 167 ? -3.492 4.955 -2.618 1.00 97.69 167 GLU A C 1
ATOM 1276 O O . GLU A 1 167 ? -4.219 4.991 -1.626 1.00 97.69 167 GLU A O 1
ATOM 1281 N N . THR A 1 168 ? -2.656 5.952 -2.911 1.00 97.94 168 THR A N 1
ATOM 1282 C CA . THR A 1 168 ? -2.517 7.155 -2.077 1.00 97.94 168 THR A CA 1
ATOM 1283 C C . THR A 1 168 ? -3.850 7.896 -1.938 1.00 97.94 168 THR A C 1
ATOM 1285 O O . THR A 1 168 ? -4.245 8.256 -0.833 1.00 97.94 168 THR A O 1
ATOM 1288 N N . ASP A 1 169 ? -4.600 8.068 -3.031 1.00 98.12 169 ASP A N 1
ATOM 1289 C CA . ASP A 1 169 ? -5.945 8.665 -2.996 1.00 98.12 169 ASP A CA 1
ATOM 1290 C C . ASP A 1 169 ? -6.924 7.858 -2.119 1.00 98.12 169 ASP A C 1
ATOM 1292 O O . ASP A 1 169 ? -7.767 8.428 -1.415 1.00 98.12 169 ASP A O 1
ATOM 1296 N N . LYS A 1 170 ? -6.784 6.524 -2.082 1.00 97.94 170 LYS A N 1
ATOM 1297 C CA . LYS A 1 170 ? -7.563 5.665 -1.176 1.00 97.94 170 LYS A CA 1
ATOM 1298 C C . LYS A 1 170 ? -7.184 5.857 0.285 1.00 97.94 170 LYS A C 1
ATOM 1300 O O . LYS A 1 170 ? -8.098 5.939 1.107 1.00 97.94 170 LYS A O 1
ATOM 1305 N N . PHE A 1 171 ? -5.899 5.990 0.605 1.00 98.44 171 PHE A N 1
ATOM 1306 C CA . PHE A 1 171 ? -5.463 6.337 1.958 1.00 98.44 171 PHE A CA 1
ATOM 1307 C C . PHE A 1 171 ? -6.003 7.697 2.401 1.00 98.44 171 PHE A C 1
ATOM 1309 O O . PHE A 1 171 ? -6.562 7.795 3.489 1.00 98.44 171 PHE A O 1
ATOM 1316 N N . LEU A 1 172 ? -5.930 8.718 1.543 1.00 98.25 172 LEU A N 1
ATOM 1317 C CA . LEU A 1 172 ? -6.474 10.047 1.841 1.00 98.25 172 LEU A CA 1
ATOM 1318 C C . LEU A 1 172 ? -7.995 10.015 2.045 1.00 98.25 172 LEU A C 1
ATOM 1320 O O . LEU A 1 172 ? -8.516 10.651 2.959 1.00 98.25 172 LEU A O 1
ATOM 1324 N N . SER A 1 173 ? -8.717 9.236 1.236 1.00 97.88 173 SER A N 1
ATOM 1325 C CA . SER A 1 173 ? -10.163 9.039 1.401 1.00 97.88 173 SER A CA 1
ATOM 1326 C C . SER A 1 173 ? -10.511 8.357 2.730 1.00 97.88 173 SER A C 1
ATOM 1328 O O . SER A 1 173 ? -11.474 8.749 3.389 1.00 97.88 173 SER A O 1
ATOM 1330 N N . LEU A 1 174 ? -9.725 7.352 3.131 1.00 98.25 174 LEU A N 1
ATOM 1331 C CA . LEU A 1 174 ? -9.874 6.676 4.419 1.00 98.25 174 LEU A CA 1
ATOM 1332 C C . LEU A 1 174 ? -9.544 7.620 5.587 1.00 98.25 174 LEU A C 1
ATOM 1334 O O . LEU A 1 174 ? -10.278 7.627 6.573 1.00 98.25 174 LEU A O 1
ATOM 1338 N N . ASN A 1 175 ? -8.501 8.446 5.458 1.00 98.06 175 ASN A N 1
ATOM 1339 C CA . ASN A 1 175 ? -8.133 9.437 6.470 1.00 98.06 175 ASN A CA 1
ATOM 1340 C C . ASN A 1 175 ? -9.245 10.459 6.681 1.00 98.06 175 ASN A C 1
ATOM 1342 O O . ASN A 1 175 ? -9.689 10.682 7.801 1.00 98.06 175 ASN A O 1
ATOM 1346 N N . LYS A 1 176 ? -9.790 10.988 5.583 1.00 97.88 176 LYS A N 1
ATOM 1347 C CA . LYS A 1 176 ? -10.944 11.884 5.633 1.00 97.88 176 LYS A CA 1
ATOM 1348 C C . LYS A 1 176 ? -12.136 11.243 6.348 1.00 97.88 176 LYS A C 1
ATOM 1350 O O . LYS A 1 176 ? -12.795 11.889 7.150 1.00 97.88 176 LYS A O 1
ATOM 1355 N N . ALA A 1 177 ? -12.408 9.963 6.095 1.00 96.25 177 ALA A N 1
ATOM 1356 C CA . ALA A 1 177 ? -13.488 9.266 6.784 1.00 96.25 177 ALA A CA 1
ATOM 1357 C C . ALA A 1 177 ? -13.246 9.109 8.295 1.00 96.25 177 ALA A C 1
ATOM 1359 O O . ALA A 1 177 ? -14.219 9.010 9.040 1.00 96.25 177 ALA A O 1
ATOM 1360 N N . ALA A 1 178 ? -11.984 9.058 8.734 1.00 96.69 178 ALA A N 1
ATOM 1361 C CA . ALA A 1 178 ? -11.609 9.089 10.145 1.00 96.69 178 ALA A CA 1
ATOM 1362 C C . ALA A 1 178 ? -11.809 10.487 10.748 1.00 96.69 178 ALA A C 1
ATOM 1364 O O . ALA A 1 178 ? -12.407 10.610 11.815 1.00 96.69 178 ALA A O 1
ATOM 1365 N N . GLU A 1 179 ? -11.388 11.535 10.038 1.00 96.62 179 GLU A N 1
ATOM 1366 C CA . GLU A 1 179 ? -11.584 12.936 10.434 1.00 96.62 179 GLU A CA 1
ATOM 1367 C C . GLU A 1 179 ? -13.072 13.300 10.560 1.00 96.62 179 GLU A C 1
ATOM 1369 O O . GLU A 1 179 ? -13.473 13.904 11.554 1.00 96.62 179 GLU A O 1
ATOM 1374 N N . ASP A 1 180 ? -13.908 12.867 9.610 1.00 96.00 180 ASP A N 1
ATOM 1375 C CA . ASP A 1 180 ? -15.356 13.130 9.593 1.00 96.00 180 ASP A CA 1
ATOM 1376 C C . ASP 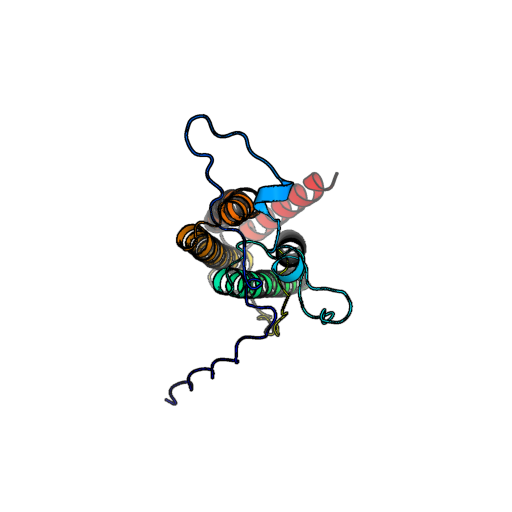A 1 180 ? -16.074 12.578 10.845 1.00 96.00 180 ASP A C 1
ATOM 1378 O O . ASP A 1 180 ? -17.118 13.096 11.245 1.00 96.00 180 ASP A O 1
ATOM 1382 N N . VAL A 1 181 ? -15.526 11.528 11.472 1.00 94.12 181 VAL A N 1
ATOM 1383 C CA . VAL A 1 181 ? -16.048 10.931 12.718 1.00 94.12 181 VAL A CA 1
ATOM 1384 C C . VAL A 1 181 ? -15.196 11.262 13.947 1.00 94.12 181 VAL A C 1
ATOM 1386 O O . VAL A 1 181 ? -15.447 10.728 15.029 1.00 94.12 181 VAL A O 1
ATOM 1389 N N . VAL A 1 182 ? -14.214 12.157 13.797 1.00 94.69 182 VAL A N 1
ATOM 1390 C CA . VAL A 1 182 ? -13.303 12.609 14.858 1.00 94.69 182 VAL A CA 1
ATOM 1391 C C . VAL A 1 182 ? -12.547 11.437 15.515 1.00 94.69 182 VAL A C 1
ATOM 1393 O O . VAL A 1 182 ? -12.385 11.376 16.735 1.00 94.69 182 VAL A O 1
ATOM 1396 N N . ASP A 1 183 ? -12.101 10.468 14.707 1.00 95.56 183 ASP A N 1
ATOM 1397 C CA . ASP A 1 183 ? -11.219 9.372 15.136 1.00 95.56 183 ASP A CA 1
ATOM 1398 C C . ASP A 1 183 ? -9.751 9.787 14.952 1.00 95.56 183 ASP A C 1
ATOM 1400 O O . ASP A 1 183 ? -9.074 9.384 14.005 1.00 95.56 183 ASP A O 1
ATOM 1404 N N . GLU A 1 184 ? -9.274 10.637 15.866 1.00 94.88 184 GLU A N 1
ATOM 1405 C CA . GLU A 1 184 ? -7.917 11.209 15.850 1.00 94.88 184 GLU A CA 1
ATOM 1406 C C . GLU A 1 184 ? -6.841 10.116 15.817 1.00 94.88 184 GLU A C 1
ATOM 1408 O O . GLU A 1 184 ? -5.896 10.182 15.039 1.00 94.88 184 GLU A O 1
ATOM 1413 N N . GLN A 1 185 ? -7.034 9.043 16.589 1.00 96.69 185 GLN A N 1
ATOM 1414 C CA . GLN A 1 185 ? -6.064 7.954 16.673 1.00 96.69 185 GLN A CA 1
ATOM 1415 C C . GLN A 1 185 ? -5.943 7.181 15.350 1.00 96.69 185 GLN A C 1
ATOM 1417 O O . GLN A 1 185 ? -4.851 6.719 15.013 1.00 96.69 185 GLN A O 1
ATOM 1422 N N . LEU A 1 186 ? -7.044 7.007 14.609 1.00 97.62 186 LEU A N 1
ATOM 1423 C CA . LEU A 1 186 ? -6.996 6.429 13.265 1.00 97.62 186 LEU A CA 1
ATOM 1424 C C . LEU A 1 186 ? -6.319 7.379 12.273 1.00 97.62 186 LEU A C 1
ATOM 1426 O O . LEU A 1 186 ? -5.502 6.910 11.484 1.00 97.62 186 LEU A O 1
ATOM 1430 N N . SER A 1 187 ? -6.617 8.679 12.329 1.00 97.81 187 SER A N 1
ATOM 1431 C CA . SER A 1 187 ? -5.988 9.676 11.450 1.00 97.81 187 SER A CA 1
ATOM 1432 C C . SER A 1 187 ? -4.461 9.709 11.618 1.00 97.81 187 SER A C 1
ATOM 1434 O O . SER A 1 187 ? -3.716 9.578 10.643 1.00 97.81 187 SER A O 1
ATOM 1436 N N . ASP A 1 188 ? -3.984 9.760 12.866 1.00 98.06 188 ASP A N 1
ATOM 1437 C CA . ASP A 1 188 ? -2.552 9.724 13.189 1.00 98.06 188 ASP A CA 1
ATOM 1438 C C . ASP A 1 188 ? -1.907 8.424 12.693 1.00 98.06 188 ASP A C 1
ATOM 1440 O O . ASP A 1 188 ? -0.875 8.430 12.024 1.00 98.06 188 ASP A O 1
ATOM 1444 N N . PHE A 1 189 ? -2.558 7.283 12.950 1.00 98.44 189 PHE A N 1
ATOM 1445 C CA . PHE A 1 189 ? -2.062 5.986 12.495 1.00 98.44 189 PHE A CA 1
ATOM 1446 C C . PHE A 1 189 ? -1.905 5.923 10.970 1.00 98.44 189 PHE A C 1
ATOM 1448 O O . PHE A 1 189 ? -0.899 5.400 10.488 1.00 98.44 189 PHE A O 1
ATOM 1455 N N . LEU A 1 190 ? -2.873 6.439 10.209 1.00 98.44 190 LEU A N 1
ATOM 1456 C CA . LEU A 1 190 ? -2.822 6.440 8.746 1.00 98.44 190 LEU A CA 1
ATOM 1457 C C . LEU A 1 190 ? -1.731 7.368 8.211 1.00 98.44 190 LEU A C 1
ATOM 1459 O O . LEU A 1 190 ? -1.015 6.994 7.277 1.00 98.44 190 LEU A O 1
ATOM 1463 N N . THR A 1 191 ? -1.596 8.545 8.820 1.00 97.25 191 THR A N 1
ATOM 1464 C CA . THR A 1 191 ? -0.617 9.559 8.425 1.00 97.25 191 THR A CA 1
ATOM 1465 C C . THR A 1 191 ? 0.807 9.044 8.623 1.00 97.25 191 THR A C 1
ATOM 1467 O O . THR A 1 191 ? 1.539 8.876 7.643 1.00 97.25 191 THR A O 1
ATOM 1470 N N . ASP A 1 192 ? 1.141 8.652 9.855 1.00 96.81 192 ASP A N 1
ATOM 1471 C CA . ASP A 1 192 ? 2.496 8.255 10.253 1.00 96.81 192 ASP A CA 1
ATOM 1472 C C . ASP A 1 192 ? 2.967 6.966 9.565 1.00 96.81 192 ASP A C 1
ATOM 1474 O O . ASP A 1 192 ? 4.145 6.792 9.232 1.00 96.81 192 ASP A O 1
ATOM 1478 N N . ASN A 1 193 ? 2.058 6.001 9.384 1.00 97.62 193 ASN A N 1
ATOM 1479 C CA . ASN A 1 193 ? 2.45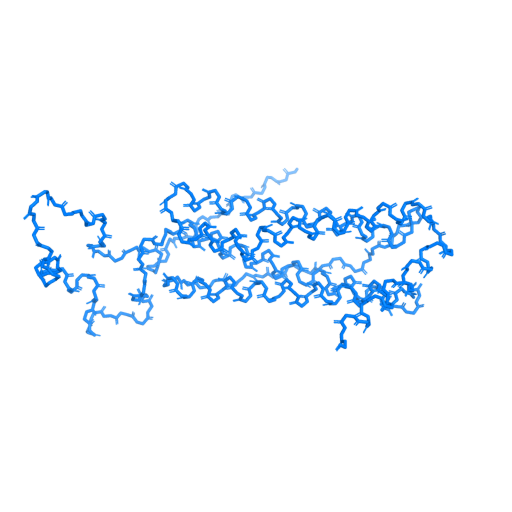0 4.658 8.957 1.00 97.62 193 ASN A CA 1
ATOM 1480 C C . ASN A 1 193 ? 2.327 4.437 7.451 1.00 97.62 193 ASN A C 1
ATOM 1482 O O . ASN A 1 193 ? 3.017 3.546 6.946 1.00 97.62 193 ASN A O 1
ATOM 1486 N N . PHE A 1 194 ? 1.516 5.225 6.736 1.00 98.06 194 PHE A N 1
ATOM 1487 C CA . PHE A 1 194 ? 1.225 4.978 5.320 1.00 98.06 194 PHE A CA 1
ATOM 1488 C C . PHE A 1 194 ? 1.336 6.225 4.448 1.00 98.06 194 PHE A C 1
ATOM 1490 O O . PHE A 1 194 ? 2.071 6.182 3.465 1.00 98.06 194 PHE A O 1
ATOM 1497 N N . ILE A 1 195 ? 0.643 7.321 4.777 1.00 98.12 195 ILE A N 1
ATOM 1498 C CA . ILE A 1 195 ? 0.554 8.488 3.880 1.00 98.12 195 ILE A CA 1
ATOM 1499 C C . ILE A 1 195 ? 1.929 9.129 3.669 1.00 98.12 195 ILE A C 1
ATOM 1501 O O . ILE A 1 195 ? 2.310 9.357 2.520 1.00 98.12 195 ILE A O 1
ATOM 1505 N N . ASP A 1 196 ? 2.708 9.335 4.731 1.00 96.75 196 ASP A N 1
ATOM 1506 C CA . ASP A 1 196 ? 4.051 9.918 4.609 1.00 96.75 196 ASP A CA 1
ATOM 1507 C C . ASP A 1 196 ? 4.967 9.050 3.733 1.00 96.75 196 ASP A C 1
ATOM 1509 O O . ASP A 1 196 ? 5.605 9.530 2.793 1.00 96.75 196 ASP A O 1
ATOM 1513 N N . LYS A 1 197 ? 4.945 7.732 3.961 1.00 96.75 197 LYS A N 1
ATOM 1514 C CA . LYS A 1 197 ? 5.724 6.767 3.168 1.00 96.75 197 LYS A CA 1
ATOM 1515 C C . LYS A 1 197 ? 5.282 6.739 1.704 1.00 96.75 197 LYS A C 1
ATOM 1517 O O . LYS A 1 197 ? 6.118 6.573 0.816 1.00 96.75 197 LYS A O 1
ATOM 1522 N N . GLN A 1 198 ? 3.986 6.902 1.442 1.00 96.88 198 GLN A N 1
ATOM 1523 C CA . GLN A 1 198 ? 3.445 6.961 0.086 1.00 96.88 198 GLN A CA 1
ATOM 1524 C C . GLN A 1 198 ? 3.935 8.200 -0.671 1.00 96.88 198 GLN A C 1
ATOM 1526 O O . GLN A 1 198 ? 4.273 8.103 -1.850 1.00 96.88 198 GLN A O 1
ATOM 1531 N N . VAL A 1 199 ? 4.061 9.355 -0.012 1.00 97.19 199 VAL A N 1
ATOM 1532 C CA . VAL A 1 199 ? 4.604 10.571 -0.644 1.00 97.19 199 VAL A CA 1
ATOM 1533 C C . VAL A 1 199 ? 6.056 10.366 -1.092 1.00 97.19 199 VAL A C 1
ATOM 1535 O O . VAL A 1 199 ? 6.399 10.691 -2.238 1.00 97.19 199 VAL A O 1
ATOM 1538 N N . ASP A 1 200 ? 6.890 9.774 -0.236 1.00 97.56 200 AS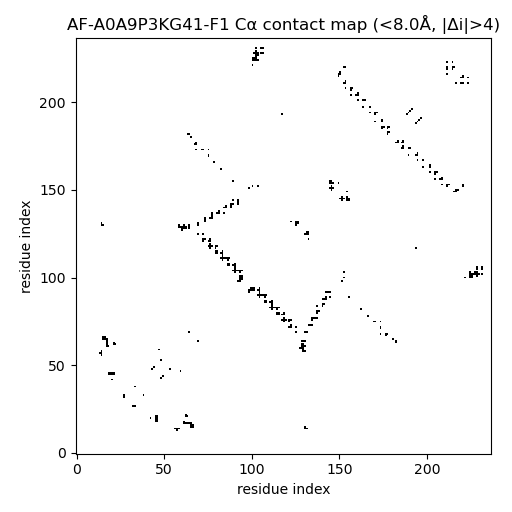P A N 1
ATOM 1539 C CA . ASP A 1 200 ? 8.286 9.458 -0.562 1.00 97.56 200 ASP A CA 1
ATOM 1540 C C . ASP A 1 200 ? 8.388 8.460 -1.721 1.00 97.56 200 ASP A C 1
ATOM 1542 O O . ASP A 1 200 ? 9.166 8.640 -2.668 1.00 97.56 200 ASP A O 1
ATOM 1546 N N . LEU A 1 201 ? 7.546 7.430 -1.697 1.00 97.12 201 LEU A N 1
ATOM 1547 C CA . LEU A 1 201 ? 7.505 6.414 -2.734 1.00 97.12 201 LEU A CA 1
ATOM 1548 C C . LEU A 1 201 ? 7.041 6.974 -4.086 1.00 97.12 201 LEU A C 1
ATOM 1550 O O . LEU A 1 201 ? 7.647 6.689 -5.123 1.00 97.12 201 LEU A O 1
ATOM 1554 N N . LEU A 1 202 ? 6.005 7.815 -4.095 1.00 98.25 202 LEU A N 1
ATOM 1555 C CA . LEU A 1 202 ? 5.532 8.500 -5.298 1.00 98.25 202 LEU A CA 1
ATOM 1556 C C . LEU A 1 202 ? 6.638 9.347 -5.923 1.00 98.25 202 LEU A C 1
ATOM 1558 O O . LEU A 1 202 ? 6.802 9.354 -7.149 1.00 98.25 202 LEU A O 1
ATOM 1562 N N . LYS A 1 203 ? 7.421 10.046 -5.094 1.00 98.62 203 LYS A N 1
ATOM 1563 C CA . LYS A 1 203 ? 8.574 10.814 -5.558 1.00 98.62 203 LYS A CA 1
ATOM 1564 C C . LYS A 1 203 ? 9.624 9.905 -6.194 1.00 98.62 203 LYS A C 1
ATOM 1566 O O . LYS A 1 203 ? 10.096 10.223 -7.290 1.00 98.62 203 LYS A O 1
ATOM 1571 N N . LEU A 1 204 ? 9.959 8.789 -5.546 1.00 98.31 204 LEU A N 1
ATOM 1572 C CA . LEU A 1 204 ? 10.924 7.812 -6.049 1.00 98.31 204 LEU A CA 1
ATOM 1573 C C . LEU A 1 204 ? 10.490 7.231 -7.403 1.00 98.31 204 LEU A C 1
ATOM 1575 O O . LEU A 1 204 ? 11.226 7.320 -8.387 1.00 98.31 204 LEU A O 1
ATOM 1579 N N . HIS A 1 205 ? 9.262 6.722 -7.503 1.00 98.44 205 HIS A N 1
ATOM 1580 C CA . HIS A 1 205 ? 8.747 6.144 -8.745 1.00 98.44 205 HIS A CA 1
ATOM 1581 C C . HIS A 1 205 ? 8.605 7.187 -9.866 1.00 98.44 205 HIS A C 1
ATOM 1583 O O . HIS A 1 205 ? 8.868 6.886 -11.032 1.00 98.44 205 HIS A O 1
ATOM 1589 N N . ALA A 1 206 ? 8.278 8.444 -9.547 1.00 98.75 206 ALA A N 1
ATOM 1590 C CA . ALA A 1 206 ? 8.284 9.528 -10.532 1.00 98.75 206 ALA A CA 1
ATOM 1591 C C . ALA A 1 206 ? 9.693 9.834 -11.072 1.00 98.75 206 ALA A C 1
ATOM 1593 O O . ALA A 1 206 ? 9.848 10.153 -12.259 1.00 98.75 206 ALA A O 1
ATOM 1594 N N . ILE A 1 207 ? 10.726 9.720 -10.230 1.00 98.69 207 ILE A N 1
ATOM 1595 C CA . ILE A 1 207 ? 12.124 9.821 -10.662 1.00 98.69 207 ILE A CA 1
ATOM 1596 C C . ILE A 1 207 ? 12.466 8.664 -11.604 1.00 98.69 207 ILE A C 1
ATOM 1598 O O . ILE A 1 207 ? 13.003 8.928 -12.678 1.00 98.69 207 ILE A O 1
ATOM 1602 N N . TYR A 1 208 ? 12.101 7.424 -11.269 1.00 98.62 208 TYR A N 1
ATOM 1603 C CA . TYR A 1 208 ? 12.331 6.258 -12.132 1.00 98.62 208 TYR A CA 1
ATOM 1604 C C . TYR A 1 208 ? 11.698 6.423 -13.517 1.00 98.62 208 TYR A C 1
ATOM 1606 O O . TYR A 1 208 ? 12.389 6.289 -14.526 1.00 98.62 208 TYR A O 1
ATOM 1614 N N . VAL A 1 209 ? 10.430 6.843 -13.589 1.00 98.75 209 VAL A N 1
ATOM 1615 C CA . VAL A 1 209 ? 9.769 7.168 -14.868 1.00 98.75 209 VAL A CA 1
ATOM 1616 C C . VAL A 1 209 ? 10.536 8.253 -15.633 1.00 98.75 209 VAL A C 1
ATOM 1618 O O . VAL A 1 209 ? 10.751 8.144 -16.840 1.00 98.75 209 VAL A O 1
ATOM 1621 N N . SER A 1 210 ? 10.989 9.304 -14.945 1.00 98.75 210 SER A N 1
ATOM 1622 C CA . SER A 1 210 ? 11.740 10.401 -15.571 1.00 98.75 210 SER A CA 1
ATOM 1623 C C . SER A 1 210 ? 13.108 9.956 -16.104 1.00 98.75 210 SER A C 1
ATOM 1625 O O . SER A 1 210 ? 13.536 10.426 -17.159 1.00 98.75 210 SER A O 1
ATOM 1627 N N . GLN A 1 211 ? 13.794 9.056 -15.396 1.00 98.62 211 GLN A N 1
ATOM 1628 C CA . GLN A 1 211 ? 15.063 8.469 -15.826 1.00 98.62 211 GLN A CA 1
ATOM 1629 C C . GLN A 1 211 ? 14.862 7.555 -17.036 1.00 98.62 211 GLN A C 1
ATOM 1631 O O . GLN A 1 211 ? 15.550 7.733 -18.038 1.00 98.62 211 GLN A O 1
ATOM 1636 N N . LEU A 1 212 ? 13.868 6.664 -16.997 1.00 98.50 212 LEU A N 1
ATOM 1637 C CA . LEU A 1 212 ? 13.535 5.756 -18.098 1.00 98.50 212 LEU A CA 1
ATOM 1638 C C . LEU A 1 212 ? 13.176 6.506 -19.389 1.00 98.50 212 LEU A C 1
ATOM 1640 O O . LEU A 1 212 ? 13.656 6.151 -20.466 1.00 98.50 212 LEU A O 1
ATOM 1644 N N . ARG A 1 213 ? 12.430 7.614 -19.287 1.00 98.25 213 ARG A N 1
ATOM 1645 C CA . ARG A 1 213 ? 12.172 8.514 -20.427 1.00 98.25 213 ARG A CA 1
ATOM 1646 C C . ARG A 1 213 ? 13.444 9.156 -20.985 1.00 98.25 213 ARG A C 1
ATOM 1648 O O . ARG A 1 213 ? 13.510 9.427 -22.177 1.00 98.25 213 ARG A O 1
ATOM 1655 N N . ARG A 1 214 ? 14.446 9.419 -20.142 1.00 98.19 214 ARG A N 1
ATOM 1656 C CA . ARG A 1 214 ? 15.715 10.050 -20.540 1.00 98.19 214 ARG A CA 1
ATOM 1657 C C . ARG A 1 214 ? 16.682 9.067 -21.187 1.00 98.19 214 ARG A C 1
ATOM 1659 O O . ARG A 1 214 ? 17.404 9.458 -22.099 1.00 98.19 214 ARG A O 1
ATOM 1666 N N . VAL A 1 215 ? 16.726 7.824 -20.715 1.00 97.38 215 VAL A N 1
ATOM 1667 C CA . VAL A 1 215 ? 17.641 6.802 -21.248 1.00 97.38 215 VAL A CA 1
ATOM 1668 C C . VAL A 1 215 ? 17.073 6.076 -22.467 1.00 97.38 215 VAL A C 1
ATOM 1670 O O . VAL A 1 215 ? 17.851 5.517 -23.231 1.00 97.38 215 VAL A O 1
ATOM 1673 N N . HIS A 1 216 ? 15.759 6.186 -22.711 1.00 94.44 216 HIS A N 1
ATOM 1674 C CA . HIS A 1 216 ? 15.053 5.572 -23.842 1.00 94.44 216 HIS A CA 1
ATOM 1675 C C . HIS A 1 216 ? 15.175 4.034 -23.839 1.00 94.44 216 HIS A C 1
ATOM 1677 O O . HIS A 1 216 ? 15.709 3.439 -22.905 1.00 94.44 216 HIS A O 1
ATOM 1683 N N . THR A 1 217 ? 14.623 3.371 -24.856 1.00 95.31 217 THR A N 1
ATOM 1684 C CA . THR A 1 217 ? 14.580 1.905 -24.994 1.00 95.31 217 THR A CA 1
ATOM 1685 C C . THR A 1 217 ? 15.950 1.280 -25.301 1.00 95.31 217 THR A C 1
ATOM 1687 O O . THR A 1 217 ? 16.915 1.962 -25.647 1.00 95.31 217 THR A O 1
ATOM 1690 N N . GLY A 1 218 ? 16.043 -0.051 -25.226 1.00 94.06 218 GLY A N 1
ATOM 1691 C CA . GLY A 1 218 ? 17.257 -0.793 -25.579 1.00 94.06 218 GLY A CA 1
ATOM 1692 C C . GLY A 1 218 ? 18.336 -0.684 -24.500 1.00 94.06 218 GLY A C 1
ATOM 1693 O O . GLY A 1 218 ? 18.075 -0.980 -23.335 1.00 94.06 218 GLY A O 1
ATOM 1694 N N . HIS A 1 219 ? 19.546 -0.250 -24.874 1.00 97.06 219 HIS A N 1
ATOM 1695 C CA . HIS A 1 219 ? 20.681 -0.170 -23.942 1.00 97.06 219 HIS A CA 1
ATOM 1696 C C . HIS A 1 219 ? 20.397 0.725 -22.725 1.00 97.06 219 HIS A C 1
ATOM 1698 O O . HIS A 1 219 ? 20.881 0.437 -21.634 1.00 97.06 219 HIS A O 1
ATOM 1704 N N . GLY A 1 220 ? 19.587 1.776 -22.894 1.00 97.50 220 GLY A N 1
ATOM 1705 C CA . GLY A 1 220 ? 19.203 2.673 -21.806 1.00 97.50 220 GLY A CA 1
ATOM 1706 C C . GLY A 1 220 ? 18.433 1.969 -20.691 1.00 97.50 220 GLY A C 1
ATOM 1707 O O . GLY A 1 220 ? 18.840 2.041 -19.535 1.00 97.50 220 GLY A O 1
ATOM 1708 N N . GLN A 1 221 ? 17.360 1.248 -21.037 1.00 97.12 221 GLN A N 1
ATOM 1709 C CA . GLN A 1 221 ? 16.574 0.477 -20.061 1.00 97.12 221 GLN A CA 1
ATOM 1710 C C . GLN A 1 221 ? 17.393 -0.651 -19.436 1.00 97.12 221 GLN A C 1
ATOM 1712 O O . GLN A 1 221 ? 17.317 -0.844 -18.229 1.00 97.12 221 GLN A O 1
ATOM 1717 N N . TRP A 1 222 ? 18.220 -1.343 -20.226 1.00 97.75 222 TRP A N 1
ATOM 1718 C CA . TRP A 1 222 ? 19.104 -2.389 -19.707 1.00 97.75 222 TRP A CA 1
ATOM 1719 C C . TRP A 1 222 ? 20.106 -1.851 -18.673 1.00 97.75 222 TRP A C 1
ATOM 1721 O O . TRP A 1 222 ? 20.271 -2.435 -17.606 1.00 97.75 222 TRP A O 1
ATOM 1731 N N . HIS A 1 223 ? 20.771 -0.727 -18.964 1.00 98.31 223 HIS A N 1
ATOM 1732 C CA . HIS A 1 223 ? 21.739 -0.139 -18.036 1.00 98.31 223 HIS A CA 1
ATOM 1733 C C . HIS A 1 223 ? 21.034 0.381 -16.781 1.00 98.31 223 HIS A C 1
ATOM 1735 O O . HIS A 1 223 ? 21.500 0.134 -15.674 1.00 98.31 223 HIS A O 1
ATOM 1741 N N . TRP A 1 224 ? 19.884 1.037 -16.943 1.00 98.38 224 TRP A N 1
ATOM 1742 C CA . TRP A 1 224 ? 19.082 1.498 -15.815 1.00 98.38 224 TRP A CA 1
ATOM 1743 C C . TRP A 1 224 ? 18.650 0.344 -14.897 1.00 98.38 224 TRP A C 1
ATOM 1745 O O . TRP A 1 224 ? 18.812 0.444 -13.684 1.00 98.38 224 TRP A O 1
ATOM 1755 N N . ASP A 1 225 ? 18.178 -0.771 -15.464 1.00 98.44 225 ASP A N 1
ATOM 1756 C CA . ASP A 1 225 ? 17.791 -1.967 -14.702 1.00 98.44 225 ASP A CA 1
ATOM 1757 C C . ASP A 1 225 ? 18.979 -2.582 -13.952 1.00 98.44 225 ASP A C 1
ATOM 1759 O O . ASP A 1 225 ? 18.862 -2.955 -12.784 1.00 98.44 225 ASP A O 1
ATOM 1763 N N . LYS A 1 226 ? 20.157 -2.608 -14.585 1.00 97.44 226 LYS A N 1
ATOM 1764 C CA . LYS A 1 226 ? 21.394 -3.039 -13.931 1.00 97.44 226 LYS A CA 1
ATOM 1765 C C . LYS A 1 226 ? 21.737 -2.155 -12.726 1.00 97.44 226 LYS A C 1
ATOM 1767 O O . LYS A 1 226 ? 22.048 -2.686 -11.663 1.00 97.44 226 LYS A O 1
ATOM 1772 N N . THR A 1 227 ? 21.665 -0.830 -12.869 1.00 97.00 227 THR A N 1
ATOM 1773 C CA . THR A 1 227 ? 21.908 0.108 -11.759 1.00 97.00 227 THR A CA 1
ATOM 1774 C C . THR A 1 227 ? 20.884 -0.079 -10.639 1.00 97.00 227 THR A C 1
ATOM 1776 O O . THR A 1 227 ? 21.263 -0.142 -9.473 1.00 97.00 227 THR A O 1
ATOM 1779 N N . LEU A 1 228 ? 19.606 -0.265 -10.982 1.00 97.25 228 LEU A N 1
ATOM 1780 C CA . LEU A 1 228 ? 18.552 -0.573 -10.014 1.00 97.25 228 LEU A CA 1
ATOM 1781 C C . LEU A 1 228 ? 18.864 -1.857 -9.225 1.00 97.25 228 LEU A C 1
ATOM 1783 O O . LEU A 1 228 ? 18.712 -1.886 -8.005 1.00 97.25 228 LEU A O 1
ATOM 1787 N N . ALA A 1 229 ? 19.327 -2.916 -9.896 1.00 94.56 229 ALA A N 1
ATOM 1788 C CA . ALA A 1 229 ? 19.702 -4.167 -9.238 1.00 94.56 229 ALA A CA 1
ATOM 1789 C C . ALA A 1 229 ? 20.865 -3.980 -8.245 1.00 94.56 229 ALA A C 1
ATOM 1791 O O . ALA A 1 229 ? 20.837 -4.539 -7.147 1.00 94.56 229 ALA A O 1
ATOM 1792 N N . GLU A 1 230 ? 21.868 -3.175 -8.605 1.00 94.06 230 GLU A N 1
ATOM 1793 C CA . GLU A 1 230 ? 23.004 -2.846 -7.735 1.00 94.06 230 GLU A CA 1
ATOM 1794 C C . GLU A 1 230 ? 22.556 -2.048 -6.495 1.00 94.06 230 GLU A C 1
ATOM 1796 O O . GLU A 1 230 ? 22.958 -2.371 -5.372 1.00 94.06 230 GLU A O 1
ATOM 1801 N N . GLU A 1 231 ? 21.676 -1.058 -6.668 1.00 92.31 231 GLU A N 1
ATOM 1802 C CA . GLU A 1 231 ? 21.100 -0.265 -5.571 1.00 92.31 231 GLU A CA 1
ATOM 1803 C C . GLU A 1 231 ? 20.291 -1.138 -4.598 1.00 92.31 231 GLU A C 1
ATOM 1805 O O . GLU A 1 231 ? 20.470 -1.065 -3.377 1.00 92.31 231 GLU A O 1
ATOM 1810 N N . LEU A 1 232 ? 19.435 -2.016 -5.128 1.00 90.06 232 LEU A N 1
ATOM 1811 C CA . LEU A 1 232 ? 18.609 -2.918 -4.323 1.00 90.06 232 LEU A CA 1
ATOM 1812 C C . LEU A 1 232 ? 19.439 -3.985 -3.599 1.00 90.06 232 LEU A C 1
ATOM 1814 O O . LEU A 1 232 ? 19.126 -4.316 -2.456 1.00 90.06 232 LEU A O 1
ATOM 1818 N N . GLY A 1 233 ? 20.501 -4.493 -4.232 1.00 76.56 233 GLY A N 1
ATOM 1819 C CA . GLY A 1 233 ? 21.439 -5.434 -3.616 1.00 76.56 233 GLY A CA 1
ATOM 1820 C C . GLY A 1 233 ? 22.284 -4.802 -2.508 1.00 76.56 233 GLY A C 1
ATOM 1821 O O . GLY A 1 233 ? 22.556 -5.447 -1.498 1.00 76.56 233 GLY A O 1
ATOM 1822 N N . SER A 1 234 ? 22.648 -3.526 -2.658 1.00 61.28 234 SER A N 1
ATOM 1823 C CA . SER A 1 234 ? 23.429 -2.782 -1.660 1.00 61.28 234 SER A CA 1
ATOM 1824 C C . SER A 1 234 ? 22.598 -2.411 -0.430 1.00 61.28 234 SER A C 1
ATOM 1826 O O . SER A 1 234 ? 23.128 -2.343 0.670 1.00 61.28 234 SER A O 1
ATOM 1828 N N . SER A 1 235 ? 21.286 -2.219 -0.597 1.00 53.62 235 SER A N 1
ATOM 1829 C CA . SER A 1 235 ? 20.347 -1.940 0.498 1.00 53.62 235 SER A CA 1
ATOM 1830 C C . SER A 1 235 ? 19.980 -3.177 1.344 1.00 53.62 235 SER A C 1
ATOM 1832 O O . SER A 1 235 ? 19.219 -3.035 2.303 1.00 53.62 235 SER A O 1
ATOM 1834 N N . ALA A 1 236 ? 20.459 -4.375 0.981 1.00 42.06 236 ALA A N 1
ATOM 1835 C CA . ALA A 1 236 ? 20.211 -5.637 1.688 1.00 42.06 236 ALA A CA 1
ATOM 1836 C C . ALA A 1 236 ? 21.399 -6.120 2.556 1.00 42.06 236 ALA A C 1
ATOM 1838 O O . ALA A 1 236 ? 21.295 -7.189 3.163 1.00 42.06 236 ALA A O 1
ATOM 1839 N N . MET A 1 237 ? 22.498 -5.353 2.618 1.00 30.47 237 MET A N 1
ATOM 1840 C CA . MET A 1 237 ? 23.638 -5.531 3.538 1.00 30.47 237 MET A CA 1
ATOM 1841 C C . MET A 1 237 ? 23.657 -4.425 4.591 1.00 30.47 237 MET A C 1
ATOM 1843 O O . MET A 1 237 ? 24.049 -4.738 5.737 1.00 30.47 237 MET A O 1
#

Solvent-accessible surface area (backbone atoms only — not comparable to full-atom values): 13428 Å² total; per-residue (Å²): 134,84,78,80,74,79,80,77,80,76,77,84,55,88,53,50,57,76,52,60,81,62,90,71,84,91,72,79,58,90,95,57,80,91,50,73,63,71,76,42,60,95,41,49,62,47,63,50,59,50,83,92,75,52,53,95,72,57,55,80,59,45,63,90,59,53,47,68,46,52,53,44,50,36,50,48,30,44,50,26,43,42,50,14,52,38,26,43,36,50,12,56,44,26,58,32,85,91,62,62,34,59,21,54,15,52,50,25,42,51,50,15,53,52,30,41,48,50,20,50,52,51,45,50,48,38,48,68,45,22,44,82,79,59,88,65,91,69,77,84,59,73,78,78,60,72,34,97,88,60,28,43,69,42,39,43,36,49,50,48,46,51,50,53,51,54,50,47,53,48,52,52,53,50,37,50,50,20,56,78,70,67,29,61,72,57,32,52,51,45,41,75,72,42,52,57,56,46,55,56,48,52,53,50,39,52,47,52,38,54,48,40,67,71,48,38,61,65,71,32,46,55,51,50,27,51,51,46,34,53,54,57,58,60,75,74,113

Nearest PDB structures (foldseek):
  3a9q-assembly1_B  TM=9.835E-01  e=1.243E-15  Glycine max
  3a9q-assembly1_R  TM=9.792E-01  e=2.203E-15  Glycine max
  6j4j-assembly1_H  TM=9.976E-01  e=1.063E-14  Glycine max
  3vnx-assembly1_A  TM=9.688E-01  e=4.726E-15  Ulva pertusa
  7xz4-assembly1_A  TM=9.228E-01  e=1.014E-14  Setaria italica

Sequence (237 aa):
MATPSPLKSVPAHSWETEPEGALEGIVLEDDAIFDPVKAVKGKVEKLVPSAEGHKPTHCLARLRFHPNTEKQLNNMINVEYAMSYTFHSMSNYYARDCVGLPGLATLFLKRSHETRKNAIELAAYVSKRGGCVVLKPIAAPEGEYGDPQKGDALSGMELTLAMEKAETDKFLSLNKAAEDVVDEQLSDFLTDNFIDKQVDLLKLHAIYVSQLRRVHTGHGQWHWDKTLAEELGSSAM

Mean predicted aligned error: 7.04 Å

Secondary structure (DSSP, 8-state):
-PPPPPPPPPPPPTTSSPPTT------PPTT----HHHHHTTTHHHHS--TTT--TTS-SS-SS--HHHHHHHHHHHHHHHHHHHHHHHHHHHHTSTTT--HHHHHHHHHHHHHHHHHHHHHHHHHHHTT------PPPPPPS----TTT-HHHHHHHHHHHHHHHHHHHHHHHHHHHHTTT-HHHHHHHIIIIIHHHHHHHHHHHHHHHHHHHH-TTHHHHHHHHHHHHHHHHTT-